Protein AF-A0A9E5XZE8-F1 (afdb_monomer_lite)

Sequence (193 aa):
MIAVFTPLFSAIGHFLQTIIISPLDALGAPLWLQVALVALMTAGISIFIRKLLRVDEKEAEFQRAFMERKQAQELIKEIDDWKKQSVLYDASDQELDERFNDYLAQRFARYGLTYLMPVFFALFWLDHIPAVMRLKEETGAVFVITFPGQIKGVSGISLPLLFMTVYLLAIFSYFKFRPKREIEAPTSDLEAK

pLDDT: mean 87.95, std 10.68, range [45.56, 98.19]

Structure (mmCIF, N/CA/C/O backbone):
data_AF-A0A9E5XZE8-F1
#
_entry.id   AF-A0A9E5XZE8-F1
#
loop_
_atom_site.group_PDB
_atom_site.id
_atom_site.type_symbol
_atom_site.label_atom_id
_atom_site.label_alt_id
_atom_site.label_comp_id
_atom_site.label_asym_id
_atom_site.label_entity_id
_atom_site.label_seq_id
_atom_site.pdbx_PDB_ins_code
_atom_site.Cartn_x
_atom_site.Cartn_y
_atom_site.Cartn_z
_atom_site.occupancy
_atom_site.B_iso_or_equiv
_atom_site.auth_seq_id
_atom_site.auth_comp_id
_atom_site.auth_asym_id
_atom_site.auth_atom_id
_atom_site.pdbx_PDB_model_num
ATOM 1 N N . MET A 1 1 ? 23.297 3.401 12.523 1.00 53.41 1 MET A N 1
ATOM 2 C CA . MET A 1 1 ? 22.102 2.749 11.934 1.00 53.41 1 MET A CA 1
ATOM 3 C C . MET A 1 1 ? 22.120 2.719 10.406 1.00 53.41 1 MET A C 1
ATOM 5 O O . MET A 1 1 ? 21.897 1.646 9.871 1.00 53.41 1 MET A O 1
ATOM 9 N N . ILE A 1 2 ? 22.451 3.811 9.700 1.00 55.25 2 ILE A N 1
ATOM 10 C CA . ILE A 1 2 ? 22.481 3.857 8.216 1.00 55.25 2 ILE A CA 1
ATOM 11 C C . ILE A 1 2 ? 23.375 2.757 7.597 1.00 55.25 2 ILE A C 1
ATOM 13 O O . ILE A 1 2 ? 22.981 2.126 6.626 1.00 55.25 2 ILE A O 1
ATOM 17 N N . ALA A 1 3 ? 24.515 2.436 8.220 1.00 64.25 3 ALA A N 1
ATOM 18 C CA . ALA A 1 3 ? 25.472 1.451 7.703 1.00 64.25 3 ALA A CA 1
ATOM 19 C C . ALA A 1 3 ? 24.969 -0.009 7.635 1.00 64.25 3 ALA A C 1
ATOM 21 O O . ALA A 1 3 ? 25.533 -0.797 6.886 1.00 64.25 3 ALA A O 1
ATOM 22 N N . VAL A 1 4 ? 23.930 -0.385 8.395 1.00 70.38 4 VAL A N 1
ATOM 23 C CA . VAL A 1 4 ? 23.406 -1.771 8.410 1.00 70.38 4 VAL A CA 1
ATOM 24 C C . VAL A 1 4 ? 22.258 -1.950 7.417 1.00 70.38 4 VAL A C 1
ATOM 26 O O . VAL A 1 4 ? 22.092 -3.024 6.847 1.00 70.38 4 VAL A O 1
ATOM 29 N N . PHE A 1 5 ? 21.489 -0.892 7.160 1.00 70.75 5 PHE A N 1
ATOM 30 C CA . PHE A 1 5 ? 20.365 -0.950 6.228 1.00 70.75 5 PHE A CA 1
ATOM 31 C C . PHE A 1 5 ? 20.830 -1.017 4.772 1.00 70.75 5 PHE A C 1
ATOM 33 O O . PHE A 1 5 ? 20.303 -1.817 4.002 1.00 70.75 5 PHE A O 1
ATOM 40 N N . THR A 1 6 ? 21.854 -0.244 4.406 1.00 76.44 6 THR A N 1
ATOM 41 C CA . THR A 1 6 ? 22.391 -0.210 3.039 1.00 76.44 6 THR A CA 1
ATOM 42 C C . THR A 1 6 ? 22.759 -1.591 2.475 1.00 76.44 6 THR A C 1
ATOM 44 O O . THR A 1 6 ? 22.259 -1.914 1.401 1.00 76.44 6 THR A O 1
ATOM 47 N N . PRO A 1 7 ? 23.554 -2.452 3.149 1.00 81.00 7 PRO A N 1
ATOM 48 C CA . PRO A 1 7 ? 23.938 -3.746 2.581 1.00 81.00 7 PRO A CA 1
ATOM 49 C C . PRO A 1 7 ? 22.752 -4.697 2.401 1.00 81.00 7 PRO A C 1
ATOM 51 O O . PRO A 1 7 ? 22.709 -5.420 1.409 1.00 81.00 7 PRO A O 1
ATOM 54 N N . LEU A 1 8 ? 21.770 -4.677 3.310 1.00 78.75 8 LEU A N 1
ATOM 55 C CA . LEU A 1 8 ? 20.571 -5.503 3.172 1.00 78.75 8 LEU A CA 1
ATOM 56 C C . LEU A 1 8 ? 19.733 -5.057 1.964 1.00 78.75 8 LEU A C 1
ATOM 58 O O . LEU A 1 8 ? 19.307 -5.896 1.171 1.00 78.75 8 LEU A O 1
ATOM 62 N N . PHE A 1 9 ? 19.538 -3.746 1.789 1.00 77.25 9 PHE A N 1
ATOM 63 C CA . PHE A 1 9 ? 18.811 -3.206 0.638 1.00 77.25 9 PHE A CA 1
ATOM 64 C C . PHE A 1 9 ? 19.528 -3.470 -0.679 1.00 77.25 9 PHE A C 1
ATOM 66 O O . PHE A 1 9 ? 18.885 -3.897 -1.638 1.00 77.25 9 PHE A O 1
ATOM 73 N N . SER A 1 10 ? 20.848 -3.306 -0.715 1.00 78.81 10 SER A N 1
ATOM 74 C CA . SER A 1 10 ? 21.646 -3.651 -1.889 1.00 78.81 10 S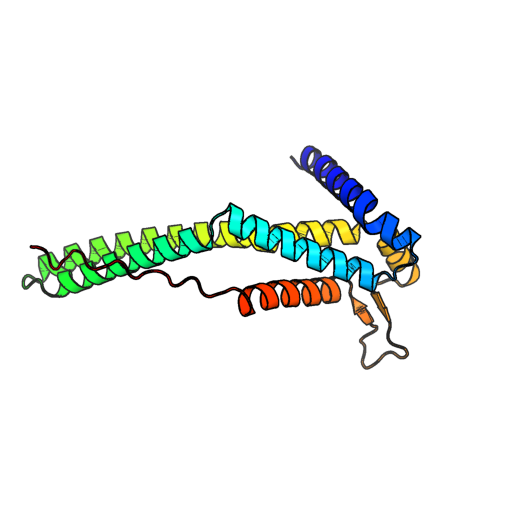ER A CA 1
ATOM 75 C C . SER A 1 10 ? 21.572 -5.145 -2.204 1.00 78.81 10 SER A C 1
ATOM 77 O O . SER A 1 10 ? 21.418 -5.505 -3.365 1.00 78.81 10 SER A O 1
ATOM 79 N N . ALA A 1 11 ? 21.609 -6.026 -1.198 1.00 84.56 11 ALA A N 1
ATOM 80 C CA . ALA A 1 11 ? 21.492 -7.470 -1.405 1.00 84.56 11 ALA A CA 1
ATOM 81 C C . ALA A 1 11 ? 20.122 -7.868 -1.980 1.00 84.56 11 ALA A C 1
ATOM 83 O O . ALA A 1 11 ? 20.061 -8.619 -2.954 1.00 84.56 11 ALA A O 1
ATOM 84 N N . ILE A 1 12 ? 19.028 -7.326 -1.430 1.00 81.19 12 ILE A N 1
ATOM 85 C CA . ILE A 1 12 ? 17.672 -7.548 -1.959 1.00 81.19 12 ILE A CA 1
ATOM 86 C C . ILE A 1 12 ? 17.565 -6.995 -3.385 1.00 81.19 12 ILE A C 1
ATOM 88 O O . ILE A 1 12 ? 17.044 -7.671 -4.272 1.00 81.19 12 ILE A O 1
ATOM 92 N N . GLY A 1 13 ? 18.101 -5.798 -3.627 1.00 81.12 13 GLY A N 1
ATOM 93 C CA . GLY A 1 13 ? 18.132 -5.185 -4.951 1.00 81.12 13 GLY A CA 1
ATOM 94 C C . GLY A 1 13 ? 18.896 -6.028 -5.971 1.00 81.12 13 GLY A C 1
ATOM 95 O O . GLY A 1 13 ? 18.397 -6.264 -7.068 1.00 81.12 13 GLY A O 1
ATOM 96 N N . HIS A 1 14 ? 20.067 -6.552 -5.609 1.00 83.56 14 HIS A N 1
ATOM 97 C CA . HIS A 1 14 ? 20.843 -7.443 -6.473 1.00 83.56 14 HIS A CA 1
ATOM 98 C C . HIS A 1 14 ? 20.127 -8.765 -6.742 1.00 83.56 14 HIS A C 1
ATOM 100 O O . HIS A 1 14 ? 20.164 -9.259 -7.870 1.00 83.56 14 HIS A O 1
ATOM 106 N N . PHE A 1 15 ? 19.446 -9.323 -5.742 1.00 85.25 15 PHE A N 1
ATOM 107 C CA . PHE A 1 15 ? 18.647 -10.534 -5.907 1.00 85.25 15 PHE A CA 1
ATOM 108 C C . PHE A 1 1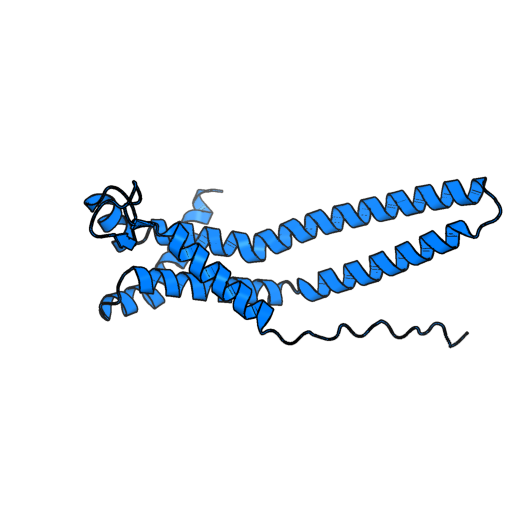5 ? 17.503 -10.312 -6.905 1.00 85.25 15 PHE A C 1
ATOM 110 O O . PHE A 1 15 ? 17.366 -11.070 -7.866 1.00 85.25 15 PHE A O 1
ATOM 117 N N . LEU A 1 16 ? 16.736 -9.229 -6.740 1.00 82.31 16 LEU A N 1
ATOM 118 C CA . LEU A 1 16 ? 15.662 -8.854 -7.665 1.00 82.31 16 LEU A CA 1
ATOM 119 C C . LEU A 1 16 ? 16.203 -8.551 -9.067 1.00 82.31 16 LEU A C 1
ATOM 121 O O . LEU A 1 16 ? 15.629 -8.999 -10.057 1.00 82.31 16 LEU A O 1
ATOM 125 N N . GLN A 1 17 ? 17.335 -7.854 -9.164 1.00 85.19 17 GLN A N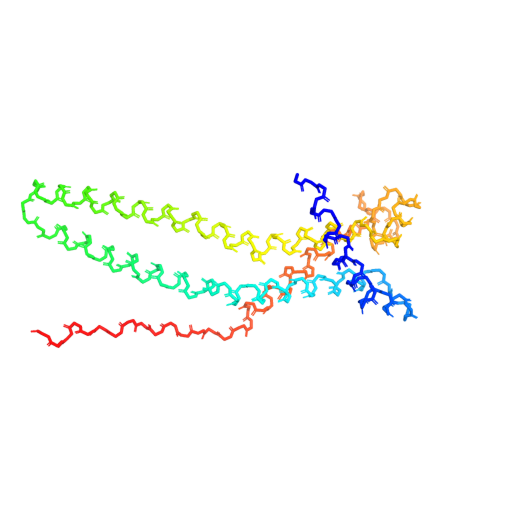 1
ATOM 126 C CA . GLN A 1 17 ? 17.986 -7.567 -10.441 1.00 85.19 17 GLN A CA 1
ATOM 127 C C . GLN A 1 17 ? 18.382 -8.855 -11.159 1.00 85.19 17 GLN A C 1
ATOM 129 O O . GLN A 1 17 ? 18.048 -9.025 -12.326 1.00 85.19 17 GLN A O 1
ATOM 134 N N . THR A 1 18 ? 19.027 -9.780 -10.455 1.00 88.25 18 THR A N 1
ATOM 135 C CA . THR A 1 18 ? 19.526 -11.031 -11.039 1.00 88.25 18 THR A CA 1
ATOM 136 C C . THR A 1 18 ? 18.392 -11.948 -11.483 1.00 88.25 18 THR A C 1
ATOM 138 O O . THR A 1 18 ? 18.508 -12.603 -12.514 1.00 88.25 18 THR A O 1
ATOM 141 N N . ILE A 1 19 ? 17.292 -11.995 -10.729 1.00 89.25 19 ILE A N 1
ATOM 142 C CA . ILE A 1 19 ? 16.194 -12.934 -10.994 1.00 89.25 19 ILE A CA 1
ATOM 143 C C . ILE A 1 19 ? 15.165 -12.372 -11.973 1.00 89.25 19 ILE A C 1
ATOM 145 O O . ILE A 1 19 ? 14.569 -13.137 -12.724 1.00 89.25 19 ILE A O 1
ATOM 149 N N . ILE A 1 20 ? 14.932 -11.059 -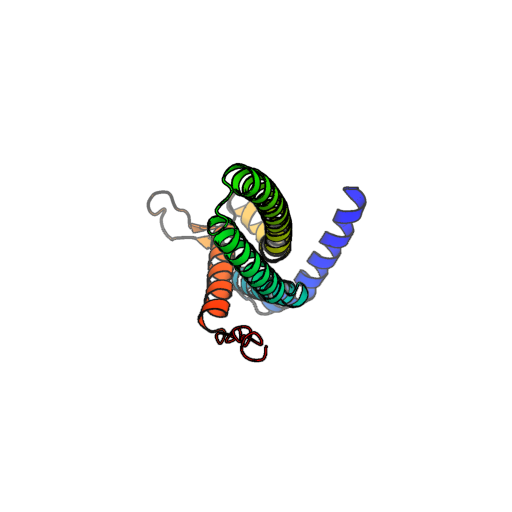11.965 1.00 86.25 20 ILE A N 1
ATOM 150 C CA . ILE A 1 20 ? 13.838 -10.444 -12.728 1.00 86.25 20 ILE A CA 1
ATOM 151 C C . ILE A 1 20 ? 14.388 -9.638 -13.899 1.00 86.25 20 ILE A C 1
ATOM 153 O O . ILE A 1 20 ? 13.995 -9.863 -15.040 1.00 86.25 20 ILE A O 1
ATOM 157 N N . ILE A 1 21 ? 15.304 -8.704 -13.631 1.00 87.38 21 ILE A N 1
ATOM 158 C CA . ILE A 1 21 ? 15.756 -7.731 -14.634 1.00 87.38 21 ILE A CA 1
ATOM 159 C C . ILE A 1 21 ? 16.728 -8.366 -15.620 1.00 87.38 21 ILE A C 1
ATOM 161 O O . ILE A 1 21 ? 16.516 -8.239 -16.818 1.00 87.38 21 ILE A O 1
ATOM 165 N N . SER A 1 22 ? 17.751 -9.084 -15.152 1.00 89.00 22 SER A N 1
ATOM 166 C CA . SER A 1 22 ? 18.762 -9.678 -16.036 1.00 89.00 22 SER A CA 1
ATOM 167 C C . SER A 1 22 ? 18.165 -10.649 -17.064 1.00 89.00 22 SER A C 1
ATOM 169 O O . SER A 1 22 ? 18.557 -10.569 -18.226 1.00 89.00 22 SER A O 1
ATOM 171 N N . PRO A 1 23 ? 17.197 -11.526 -16.721 1.00 92.31 23 PRO A N 1
ATOM 172 C CA . PRO A 1 23 ? 16.543 -12.366 -17.722 1.00 92.31 23 PRO A CA 1
ATOM 173 C C . PRO A 1 23 ? 15.702 -11.565 -18.717 1.00 92.31 23 PRO A C 1
ATOM 175 O O . PRO A 1 23 ? 15.712 -11.874 -19.903 1.00 92.31 23 PRO A O 1
ATOM 178 N N . LEU A 1 24 ? 14.995 -10.525 -18.264 1.00 91.44 24 LEU A N 1
ATOM 179 C CA . LEU A 1 24 ? 14.230 -9.649 -19.156 1.00 91.44 24 LEU A CA 1
ATOM 180 C C . LEU A 1 24 ? 15.140 -8.876 -20.114 1.00 91.44 24 LEU A C 1
ATOM 182 O O . LEU A 1 24 ? 14.834 -8.776 -21.299 1.00 91.44 24 LEU A O 1
ATOM 186 N N . ASP A 1 25 ? 16.261 -8.368 -19.614 1.00 89.19 25 ASP A N 1
ATOM 187 C CA . ASP A 1 25 ? 17.265 -7.664 -20.408 1.00 89.19 25 ASP A CA 1
ATOM 188 C C . ASP A 1 25 ? 17.918 -8.605 -21.431 1.00 89.19 25 ASP A C 1
ATOM 190 O O . ASP A 1 25 ? 18.023 -8.270 -22.608 1.00 89.19 25 ASP A O 1
ATOM 194 N N . ALA A 1 26 ? 18.233 -9.843 -21.028 1.00 92.62 26 ALA A N 1
ATOM 195 C CA . ALA A 1 26 ? 18.731 -10.882 -21.931 1.00 92.62 26 ALA A CA 1
ATOM 196 C C . ALA A 1 26 ? 17.725 -11.255 -23.038 1.00 92.62 26 ALA A C 1
ATOM 198 O O . ALA A 1 26 ? 18.129 -11.656 -24.128 1.00 92.62 26 ALA A O 1
ATOM 199 N N . LEU A 1 27 ? 16.422 -11.100 -22.781 1.00 94.88 27 LEU A N 1
ATOM 200 C CA . LEU A 1 27 ? 15.354 -11.265 -23.772 1.00 94.88 27 LEU A CA 1
ATOM 201 C C . LEU A 1 27 ? 15.107 -10.001 -24.619 1.00 94.88 27 LEU A C 1
ATOM 203 O O . LEU A 1 27 ? 14.210 -10.002 -25.461 1.00 94.88 27 LEU A O 1
ATOM 207 N N . GLY A 1 28 ? 15.866 -8.922 -24.404 1.00 92.56 28 GLY A N 1
ATOM 208 C CA . GLY A 1 28 ? 15.689 -7.647 -25.101 1.00 92.56 28 GLY A CA 1
ATOM 209 C C . GLY A 1 28 ? 14.400 -6.916 -24.716 1.00 92.56 28 GLY A C 1
ATOM 210 O O . GLY A 1 28 ? 13.870 -6.135 -25.509 1.00 92.56 28 GLY A O 1
ATOM 211 N N . ALA A 1 29 ? 13.853 -7.182 -23.526 1.00 92.94 29 ALA A N 1
ATOM 212 C CA . ALA A 1 29 ? 12.629 -6.539 -23.069 1.00 92.94 29 ALA A CA 1
ATOM 213 C C . ALA A 1 29 ? 12.855 -5.030 -22.865 1.00 92.94 29 ALA A C 1
ATOM 215 O O . ALA A 1 29 ? 13.795 -4.636 -22.167 1.00 92.94 29 ALA A O 1
ATOM 216 N N . PRO A 1 30 ? 11.974 -4.165 -23.394 1.00 91.38 30 PRO A N 1
ATOM 217 C CA . PRO A 1 30 ? 12.135 -2.724 -23.261 1.00 91.38 30 PRO A CA 1
ATOM 218 C C . PRO A 1 30 ? 11.953 -2.266 -21.806 1.00 91.38 30 PRO A C 1
ATOM 220 O O . PRO A 1 30 ? 11.172 -2.848 -21.050 1.00 91.38 30 PRO A O 1
ATOM 223 N N . LEU A 1 31 ? 12.617 -1.169 -21.421 1.00 89.00 31 LEU A N 1
ATOM 224 C CA . LEU A 1 31 ? 12.639 -0.673 -20.036 1.00 89.00 31 LEU A CA 1
ATOM 225 C C . LEU A 1 31 ? 11.235 -0.432 -19.450 1.00 89.00 31 LEU A C 1
ATOM 227 O O . LEU A 1 31 ? 11.002 -0.730 -18.281 1.00 89.00 31 LEU A O 1
ATOM 231 N N . TRP A 1 32 ? 10.273 0.048 -20.248 1.00 92.25 32 TRP A N 1
ATOM 232 C CA . TRP A 1 32 ? 8.891 0.254 -19.782 1.00 92.25 32 TRP A CA 1
ATOM 233 C C . TRP A 1 32 ? 8.226 -1.047 -19.335 1.00 92.25 32 TRP A C 1
ATOM 235 O O . TRP A 1 32 ? 7.469 -1.037 -18.366 1.00 92.25 32 TRP A O 1
ATOM 245 N N . LEU A 1 33 ? 8.536 -2.165 -19.995 1.00 93.56 33 LEU A N 1
ATOM 246 C CA . LEU A 1 33 ? 7.999 -3.474 -19.642 1.00 93.56 33 LEU A CA 1
ATOM 247 C C . LEU A 1 33 ? 8.639 -3.982 -18.350 1.00 93.56 33 LEU A C 1
ATOM 249 O O . LEU A 1 33 ? 7.940 -4.515 -17.491 1.00 93.56 33 LEU A O 1
ATOM 253 N N . GLN A 1 34 ? 9.944 -3.754 -18.182 1.00 92.00 34 GLN A N 1
ATOM 254 C CA . GLN A 1 34 ? 10.657 -4.083 -16.948 1.00 92.00 34 GLN A CA 1
ATOM 255 C C . GLN A 1 34 ? 10.066 -3.309 -15.757 1.00 92.00 34 GLN A C 1
ATOM 257 O O . GLN A 1 34 ? 9.688 -3.912 -14.755 1.00 92.00 34 GLN A O 1
ATOM 262 N N . VAL A 1 35 ? 9.887 -1.988 -15.888 1.00 92.56 35 VAL A N 1
ATOM 263 C CA . VAL A 1 35 ? 9.277 -1.132 -14.851 1.00 92.56 35 VAL A CA 1
ATOM 264 C C . VAL A 1 35 ? 7.840 -1.563 -14.542 1.00 92.56 35 VAL A C 1
ATOM 266 O O . VAL A 1 35 ? 7.461 -1.640 -13.371 1.00 92.56 35 VAL A O 1
ATOM 269 N N . ALA A 1 36 ? 7.045 -1.882 -15.567 1.00 95.50 36 ALA A N 1
ATOM 270 C CA . ALA A 1 36 ? 5.682 -2.373 -15.387 1.00 95.50 36 ALA A CA 1
ATOM 271 C C . ALA A 1 36 ? 5.651 -3.705 -14.621 1.00 95.50 36 ALA A C 1
ATOM 273 O O . ALA A 1 36 ? 4.849 -3.859 -13.700 1.00 95.50 36 ALA A O 1
ATOM 274 N N . LEU A 1 37 ? 6.544 -4.646 -14.942 1.00 94.25 37 LEU A N 1
ATOM 275 C CA . LEU A 1 37 ? 6.627 -5.920 -14.229 1.00 94.25 37 LEU A CA 1
ATOM 276 C C . LEU A 1 37 ? 7.002 -5.716 -12.758 1.00 94.25 37 LEU A C 1
ATOM 278 O O . LEU A 1 37 ? 6.369 -6.303 -11.881 1.00 94.25 37 LEU A O 1
ATOM 282 N N . VAL A 1 38 ? 7.977 -4.848 -12.478 1.00 93.50 38 VAL A N 1
ATOM 283 C CA . VAL A 1 38 ? 8.355 -4.505 -11.101 1.00 93.50 38 VAL A CA 1
ATOM 284 C C . VAL A 1 38 ? 7.156 -3.928 -10.348 1.00 93.50 38 VAL A C 1
ATOM 286 O O . VAL A 1 38 ? 6.869 -4.384 -9.246 1.00 93.50 38 VAL A O 1
ATOM 289 N N . ALA A 1 39 ? 6.394 -3.015 -10.955 1.00 96.38 39 ALA A N 1
ATOM 290 C CA . ALA A 1 39 ? 5.181 -2.459 -10.353 1.00 96.38 39 ALA A CA 1
ATOM 291 C C . ALA A 1 39 ? 4.120 -3.530 -10.031 1.00 96.38 39 ALA A C 1
ATOM 293 O O . ALA A 1 39 ? 3.529 -3.504 -8.947 1.00 96.38 39 ALA A O 1
ATOM 294 N N . LEU A 1 40 ? 3.906 -4.501 -10.928 1.00 97.06 40 LEU A N 1
ATOM 295 C CA . LEU A 1 40 ? 3.004 -5.635 -10.689 1.00 97.06 40 LEU A CA 1
ATOM 296 C C . LEU A 1 40 ? 3.482 -6.511 -9.526 1.00 97.06 40 LEU A C 1
ATOM 298 O O . LEU A 1 40 ? 2.685 -6.898 -8.670 1.00 97.06 40 LEU A O 1
ATOM 302 N N . MET A 1 41 ? 4.782 -6.799 -9.463 1.00 95.00 41 MET A N 1
ATOM 303 C CA . MET A 1 41 ? 5.366 -7.571 -8.367 1.00 95.00 41 MET A CA 1
ATOM 304 C C . MET A 1 41 ? 5.262 -6.827 -7.037 1.00 95.00 41 MET A C 1
ATOM 306 O O . MET A 1 41 ? 4.870 -7.427 -6.038 1.00 95.00 41 MET A O 1
ATOM 310 N N . THR A 1 42 ? 5.528 -5.519 -7.018 1.00 96.00 42 THR A N 1
ATOM 311 C CA . THR A 1 42 ? 5.339 -4.680 -5.829 1.00 96.00 42 THR A CA 1
ATOM 312 C C . THR A 1 42 ? 3.885 -4.694 -5.372 1.00 96.00 42 THR A C 1
ATOM 314 O O . THR A 1 42 ? 3.634 -4.860 -4.181 1.00 96.00 42 THR A O 1
ATOM 317 N N . ALA A 1 43 ? 2.920 -4.607 -6.292 1.00 97.94 43 ALA A N 1
ATOM 318 C CA . ALA A 1 43 ? 1.503 -4.738 -5.955 1.00 97.94 43 ALA A CA 1
ATOM 319 C C . ALA A 1 43 ? 1.188 -6.113 -5.342 1.00 97.94 43 ALA A C 1
ATOM 321 O O . ALA A 1 43 ? 0.499 -6.192 -4.323 1.00 97.94 43 ALA A O 1
ATOM 322 N N . GLY A 1 44 ? 1.744 -7.189 -5.906 1.00 97.31 44 GLY A N 1
ATOM 323 C CA . GLY A 1 44 ? 1.646 -8.540 -5.349 1.00 97.31 44 GLY A CA 1
ATOM 324 C C . GLY A 1 44 ? 2.208 -8.641 -3.927 1.00 97.31 44 GLY A C 1
ATOM 325 O O . GLY A 1 44 ? 1.546 -9.189 -3.044 1.00 97.31 44 GLY A O 1
ATOM 326 N N . ILE A 1 45 ? 3.381 -8.051 -3.679 1.00 95.88 45 ILE A N 1
ATOM 327 C CA . ILE A 1 45 ? 4.008 -7.978 -2.351 1.00 95.88 45 ILE A CA 1
ATOM 328 C C . ILE A 1 45 ? 3.129 -7.182 -1.382 1.00 95.88 45 ILE A C 1
ATOM 330 O O . ILE A 1 45 ? 2.873 -7.651 -0.276 1.00 95.88 45 ILE A O 1
ATOM 334 N N . SER A 1 46 ? 2.602 -6.026 -1.788 1.00 97.75 46 SER A N 1
ATOM 335 C CA . SER A 1 46 ? 1.684 -5.232 -0.963 1.00 97.75 46 SER A CA 1
ATOM 336 C C . SER A 1 46 ? 0.423 -6.010 -0.594 1.00 97.75 46 SER A C 1
ATOM 338 O O . SER A 1 46 ? 0.004 -6.003 0.562 1.00 97.75 46 SER A O 1
ATOM 340 N N . ILE A 1 47 ? -0.166 -6.748 -1.537 1.00 97.38 47 ILE A N 1
ATOM 341 C CA . ILE A 1 47 ? -1.321 -7.616 -1.268 1.00 97.38 47 ILE A CA 1
ATOM 342 C C . ILE A 1 47 ? -0.943 -8.741 -0.298 1.00 97.38 47 ILE A C 1
ATOM 344 O O . ILE A 1 47 ? -1.713 -9.052 0.615 1.00 97.38 47 ILE A O 1
ATOM 348 N N . PHE A 1 48 ? 0.230 -9.350 -0.474 1.00 96.81 48 PHE A N 1
ATOM 349 C CA . PHE A 1 48 ? 0.733 -10.391 0.416 1.00 96.81 48 PHE A CA 1
ATOM 350 C C . PHE A 1 48 ? 0.940 -9.864 1.843 1.00 96.81 48 PHE A C 1
ATOM 352 O O . PHE A 1 48 ? 0.427 -10.465 2.787 1.00 96.81 48 PHE A O 1
ATOM 359 N N . ILE A 1 49 ? 1.584 -8.705 2.004 1.00 96.44 49 ILE A N 1
ATOM 360 C CA . ILE A 1 49 ? 1.764 -8.041 3.302 1.00 96.44 49 ILE A CA 1
ATOM 361 C C . ILE A 1 49 ? 0.404 -7.695 3.922 1.00 96.44 49 ILE A C 1
ATOM 363 O O . ILE A 1 49 ? 0.199 -7.973 5.102 1.00 96.44 49 ILE A O 1
ATOM 367 N N . ARG A 1 50 ? -0.563 -7.181 3.142 1.00 96.44 50 ARG A N 1
ATOM 368 C CA . ARG A 1 50 ? -1.927 -6.887 3.633 1.00 96.44 50 ARG A CA 1
ATOM 369 C C . ARG A 1 50 ? -2.568 -8.126 4.259 1.00 96.44 50 ARG A C 1
ATOM 371 O O . ARG A 1 50 ? -3.174 -8.034 5.327 1.00 96.44 50 ARG A O 1
ATOM 378 N N . LYS A 1 51 ? -2.450 -9.273 3.580 1.00 95.31 51 LYS A N 1
ATOM 379 C CA . LYS A 1 51 ? -2.974 -10.563 4.052 1.00 95.31 51 LYS A CA 1
ATOM 380 C C . LYS A 1 51 ? -2.228 -11.045 5.293 1.00 95.31 51 LYS A C 1
ATOM 382 O O . LYS A 1 51 ? -2.873 -11.453 6.252 1.00 95.31 51 LYS A O 1
ATOM 387 N N . LEU A 1 52 ? -0.898 -10.957 5.294 1.00 96.56 52 LEU A N 1
ATOM 388 C CA . LEU A 1 52 ? -0.054 -11.374 6.415 1.00 96.56 52 LEU A CA 1
ATOM 389 C C . LEU A 1 52 ? -0.366 -10.580 7.690 1.00 96.56 52 LEU A C 1
ATOM 391 O O . LEU A 1 52 ? -0.514 -11.160 8.761 1.00 96.56 52 LEU A O 1
ATOM 395 N N . LEU A 1 53 ? -0.528 -9.262 7.561 1.00 95.50 53 LEU A N 1
ATOM 396 C CA . LEU A 1 53 ? -0.883 -8.360 8.659 1.00 95.50 53 LEU A CA 1
ATOM 397 C C . LEU A 1 53 ? -2.373 -8.395 9.020 1.00 95.50 53 LEU A C 1
ATOM 399 O O . LEU A 1 53 ? -2.787 -7.666 9.921 1.00 95.50 53 LEU A O 1
ATOM 403 N N . ARG A 1 54 ? -3.178 -9.207 8.316 1.00 95.69 54 ARG A N 1
ATOM 404 C CA . ARG A 1 54 ? -4.620 -9.377 8.553 1.00 95.69 54 ARG A CA 1
ATOM 405 C C . ARG A 1 54 ? -5.355 -8.039 8.662 1.00 95.69 54 ARG A C 1
ATOM 407 O O . ARG A 1 54 ? -6.215 -7.853 9.519 1.00 95.69 54 ARG A O 1
ATOM 414 N N . VAL A 1 55 ? -4.999 -7.089 7.792 1.00 94.94 55 VAL A N 1
ATOM 415 C CA . VAL A 1 55 ? -5.500 -5.704 7.868 1.00 94.94 55 VAL A CA 1
ATOM 416 C C . VAL A 1 55 ? -7.029 -5.669 7.846 1.00 94.94 55 VAL A C 1
ATOM 418 O O . VAL A 1 55 ? -7.626 -4.953 8.640 1.00 94.94 55 VAL A O 1
ATOM 421 N N . ASP A 1 56 ? -7.653 -6.491 6.998 1.00 92.69 56 ASP A N 1
ATOM 422 C CA . ASP A 1 56 ? -9.114 -6.544 6.870 1.00 92.69 56 ASP A CA 1
ATOM 423 C C . ASP A 1 56 ? -9.794 -7.072 8.140 1.00 92.69 56 ASP A C 1
ATOM 425 O O . ASP A 1 56 ? -10.814 -6.536 8.559 1.00 92.69 56 ASP A O 1
ATOM 429 N N . GLU A 1 57 ? -9.223 -8.109 8.763 1.00 92.81 57 GLU A N 1
ATOM 430 C CA . GLU A 1 57 ? -9.757 -8.700 9.998 1.00 92.81 57 GLU A CA 1
ATOM 431 C C . GLU A 1 57 ? -9.677 -7.683 11.135 1.00 92.81 57 GLU A C 1
ATOM 433 O O . GLU A 1 57 ? -10.655 -7.462 11.838 1.00 92.81 57 GLU A O 1
ATOM 438 N N . LYS A 1 58 ? -8.547 -6.980 11.255 1.00 93.00 58 LYS A N 1
ATOM 439 C CA . LYS A 1 58 ? -8.355 -5.959 12.289 1.00 93.00 58 LYS A CA 1
ATOM 440 C C . LYS A 1 58 ? -9.244 -4.732 12.098 1.00 93.00 58 LYS A C 1
ATOM 442 O O . LYS A 1 58 ? -9.670 -4.138 13.084 1.00 93.00 58 LYS A O 1
ATOM 447 N N . GLU A 1 59 ? -9.518 -4.334 10.857 1.00 93.75 59 GLU A N 1
ATOM 448 C CA . GLU A 1 59 ? -10.486 -3.268 10.579 1.00 93.75 59 GLU A CA 1
ATOM 449 C C . GLU A 1 59 ? -11.916 -3.702 10.914 1.00 93.75 59 GLU A C 1
ATOM 451 O O . GLU A 1 59 ? -12.641 -2.928 11.538 1.00 93.75 59 GLU A O 1
ATOM 456 N N . ALA A 1 60 ? -12.304 -4.931 10.566 1.00 91.88 60 ALA A N 1
ATOM 457 C CA . ALA A 1 60 ? -13.621 -5.472 10.894 1.00 91.88 60 ALA A CA 1
ATOM 458 C C . ALA A 1 60 ? -13.821 -5.646 12.412 1.00 91.88 60 ALA A C 1
ATOM 460 O O . ALA A 1 60 ? -14.859 -5.250 12.938 1.00 91.88 60 ALA A O 1
ATOM 461 N N . GLU A 1 61 ? -12.819 -6.174 13.124 1.00 92.56 61 GLU A N 1
ATOM 462 C CA . GLU A 1 61 ? -12.811 -6.287 14.592 1.00 92.56 61 GLU A CA 1
ATOM 463 C C . GLU A 1 61 ? -13.010 -4.917 15.250 1.00 92.56 61 GLU A C 1
ATOM 465 O O . GLU A 1 61 ? -13.860 -4.769 16.128 1.00 92.56 61 GLU A O 1
ATOM 470 N N . PHE A 1 62 ? -12.267 -3.901 14.795 1.00 94.25 62 PHE A N 1
ATOM 471 C CA . PHE A 1 62 ? -12.409 -2.541 15.309 1.00 94.25 62 PHE A CA 1
ATOM 472 C C . PHE A 1 62 ? -13.804 -1.975 15.040 1.00 94.25 62 PHE A C 1
ATOM 474 O O . PHE A 1 62 ? -14.430 -1.456 15.957 1.00 94.25 62 PHE A O 1
ATOM 481 N N . GLN A 1 63 ? -14.312 -2.091 13.810 1.00 93.31 63 GLN A N 1
ATOM 482 C CA . GLN A 1 63 ? -15.642 -1.588 13.459 1.00 93.31 63 GLN A CA 1
ATOM 483 C C . GLN A 1 63 ? -16.740 -2.242 14.299 1.00 93.31 63 GLN A C 1
ATOM 485 O O . GLN A 1 63 ? -17.631 -1.537 14.767 1.00 93.31 63 GLN A O 1
ATOM 490 N N . ARG A 1 64 ? -16.663 -3.558 14.533 1.00 92.50 64 ARG A N 1
ATOM 491 C CA . ARG A 1 64 ? -17.618 -4.271 15.389 1.00 92.50 64 ARG A CA 1
ATOM 492 C C . ARG A 1 64 ? -17.561 -3.748 16.827 1.00 92.50 64 ARG A C 1
ATOM 494 O O . ARG A 1 64 ? -18.577 -3.281 17.332 1.00 92.50 64 ARG A O 1
ATOM 501 N N . ALA A 1 65 ? -16.375 -3.734 17.437 1.00 91.94 65 ALA A N 1
ATOM 502 C CA . ALA A 1 65 ? -16.198 -3.265 18.813 1.00 91.94 65 ALA A CA 1
ATOM 503 C C . ALA A 1 65 ? -16.602 -1.790 18.991 1.00 91.94 65 ALA A C 1
ATOM 505 O O . ALA A 1 65 ? -17.198 -1.414 19.999 1.00 91.94 65 ALA A O 1
ATOM 506 N N . PHE A 1 66 ? -16.302 -0.949 18.000 1.00 93.56 66 PHE A N 1
ATOM 507 C CA . PHE A 1 66 ? -16.671 0.462 18.002 1.00 93.56 66 PHE A CA 1
ATOM 508 C C . PHE A 1 66 ? -18.192 0.651 17.915 1.00 93.56 66 PHE A C 1
ATOM 510 O O . PHE A 1 66 ? -18.753 1.461 18.649 1.00 93.56 66 PHE A O 1
ATOM 517 N N . MET A 1 67 ? -18.878 -0.119 17.064 1.00 92.19 67 MET A N 1
ATOM 518 C CA . MET A 1 67 ? -20.338 -0.058 16.936 1.00 92.19 67 MET A CA 1
ATOM 519 C C . MET A 1 67 ? -21.062 -0.561 18.187 1.00 92.19 67 MET A C 1
ATOM 521 O O . MET A 1 67 ? -22.013 0.086 18.616 1.00 92.19 67 MET A O 1
ATOM 525 N N . GLU A 1 68 ? -20.600 -1.651 18.803 1.00 92.69 68 GLU A N 1
ATOM 526 C CA . GLU A 1 68 ? -21.149 -2.159 20.072 1.00 92.69 68 GLU A CA 1
ATOM 527 C C . GLU A 1 68 ? -21.039 -1.109 21.187 1.00 92.69 68 GLU A C 1
ATOM 529 O O . GLU A 1 68 ? -21.995 -0.851 21.918 1.00 92.69 68 GLU A O 1
ATOM 534 N N . ARG A 1 69 ? -19.887 -0.436 21.287 1.00 92.19 69 ARG A N 1
ATOM 535 C CA . ARG A 1 69 ? -19.671 0.631 22.274 1.00 92.19 69 ARG A CA 1
ATOM 536 C C . ARG A 1 69 ? -20.522 1.862 21.997 1.00 92.19 69 ARG A C 1
ATOM 538 O O . ARG A 1 69 ? -21.089 2.427 22.925 1.00 92.19 69 ARG A O 1
ATOM 545 N N . LYS A 1 70 ? -20.667 2.241 20.729 1.00 91.69 70 LYS A N 1
ATOM 546 C CA . LYS A 1 70 ? -21.556 3.333 20.330 1.00 91.69 70 LYS A CA 1
ATOM 547 C C . LYS A 1 70 ? -23.019 3.022 20.663 1.00 91.69 70 LYS A C 1
ATOM 549 O O . LYS A 1 70 ? -23.724 3.895 21.149 1.00 91.69 70 LYS A O 1
ATOM 554 N N . GLN A 1 71 ? -23.468 1.783 20.458 1.00 92.69 71 GLN A N 1
ATOM 555 C CA . GLN A 1 71 ? -24.807 1.344 20.869 1.00 92.69 71 GLN A CA 1
ATOM 556 C C . GLN A 1 71 ? -24.979 1.393 22.392 1.00 92.69 71 GLN A C 1
ATOM 558 O O . GLN A 1 71 ? -25.996 1.884 22.870 1.00 92.69 71 GLN A O 1
ATOM 563 N N . ALA A 1 72 ? -23.974 0.965 23.161 1.00 90.94 72 ALA A N 1
ATOM 564 C CA . ALA A 1 72 ? -23.999 1.097 24.618 1.00 90.94 72 ALA A CA 1
ATOM 565 C C . ALA A 1 72 ? -24.070 2.569 25.071 1.00 90.94 72 ALA A C 1
ATOM 567 O O . ALA A 1 72 ? -24.772 2.878 26.031 1.00 90.94 72 ALA A O 1
ATOM 568 N N . GLN A 1 73 ? -23.403 3.484 24.360 1.00 91.88 73 GLN A N 1
ATOM 569 C CA . GLN A 1 73 ? -23.482 4.924 24.620 1.00 91.88 73 GLN A CA 1
ATOM 570 C C . GLN A 1 73 ? -24.887 5.490 24.347 1.00 91.88 73 GLN A C 1
ATOM 572 O O . GLN A 1 73 ? -25.333 6.380 25.068 1.00 91.88 73 GLN A O 1
ATOM 577 N N . GLU A 1 74 ? -25.616 4.967 23.355 1.00 92.56 74 GLU A N 1
ATOM 578 C CA . GLU A 1 74 ? -27.022 5.339 23.134 1.00 92.56 74 GLU A CA 1
ATOM 579 C C . GLU A 1 74 ? -27.912 4.916 24.315 1.00 92.56 74 GLU A C 1
ATOM 581 O O . GLU A 1 74 ? -28.750 5.705 24.738 1.00 92.56 74 GLU A O 1
ATOM 586 N N . LEU A 1 75 ? -27.671 3.752 24.933 1.00 92.62 75 LEU A N 1
ATOM 587 C CA . LEU A 1 75 ? -28.413 3.314 26.129 1.00 92.62 75 LEU A CA 1
ATOM 588 C C . LEU A 1 75 ? -28.174 4.223 27.348 1.00 92.62 75 LEU A C 1
ATOM 590 O O . LEU A 1 75 ? -29.058 4.386 28.184 1.00 92.62 75 LEU A O 1
ATOM 594 N N . ILE A 1 76 ? -27.006 4.872 27.451 1.00 91.25 76 ILE A N 1
ATOM 595 C CA . ILE A 1 76 ? -26.741 5.869 28.508 1.00 91.25 76 ILE A CA 1
ATOM 596 C C . ILE A 1 76 ? -27.709 7.056 28.381 1.00 91.25 76 ILE A C 1
ATOM 598 O O . ILE A 1 76 ? -28.100 7.648 29.391 1.00 91.25 76 ILE A O 1
ATOM 602 N N . LYS A 1 77 ? -28.150 7.391 27.161 1.00 90.31 77 LYS A N 1
ATOM 603 C CA . LYS A 1 77 ? -29.105 8.485 26.932 1.00 90.31 77 LYS A CA 1
ATOM 604 C C . LYS A 1 77 ? -30.496 8.192 27.500 1.00 90.31 77 LYS A C 1
ATOM 606 O O . LYS A 1 77 ? -31.255 9.128 27.719 1.00 90.31 77 LYS A O 1
ATOM 611 N N . GLU A 1 78 ? -30.806 6.930 27.781 1.00 93.19 78 GLU A N 1
ATOM 612 C CA . GLU A 1 78 ? -32.083 6.504 28.363 1.00 93.19 78 GLU A CA 1
ATOM 613 C C . GLU A 1 78 ? -32.111 6.621 29.901 1.00 93.19 78 GLU A C 1
ATOM 615 O O . GLU A 1 78 ? -33.145 6.387 30.520 1.00 93.19 78 GLU A O 1
ATOM 620 N N . ILE A 1 79 ? -30.997 6.995 30.547 1.00 91.62 79 ILE A N 1
ATOM 621 C CA . ILE A 1 79 ? -30.930 7.187 32.004 1.00 91.62 79 ILE A CA 1
ATOM 622 C C . ILE A 1 79 ? -31.629 8.497 32.407 1.00 91.62 79 ILE A C 1
ATOM 624 O O . ILE A 1 79 ? -31.191 9.577 32.019 1.00 91.62 79 ILE A O 1
ATOM 628 N N . ASP A 1 80 ? -32.644 8.404 33.274 1.00 94.38 80 ASP A N 1
ATOM 629 C CA . ASP A 1 80 ? -33.430 9.556 33.762 1.00 94.38 80 ASP A CA 1
ATOM 630 C C . ASP A 1 80 ? -32.611 10.590 34.565 1.00 94.38 80 ASP A C 1
ATOM 632 O O . ASP A 1 80 ? -32.899 11.789 34.560 1.00 94.38 80 ASP A O 1
ATOM 636 N N . ASP A 1 81 ? -31.595 10.140 35.309 1.00 95.69 81 ASP A N 1
ATOM 637 C CA . ASP A 1 81 ? -30.765 11.009 36.147 1.00 95.69 81 ASP A CA 1
ATOM 638 C C . ASP A 1 81 ? -29.694 11.716 35.308 1.00 95.69 81 ASP A C 1
ATOM 640 O O . ASP A 1 81 ? -28.632 11.153 35.023 1.00 95.69 81 ASP A O 1
ATOM 644 N N . TRP A 1 82 ? -29.955 12.983 34.977 1.00 94.69 82 TRP A N 1
ATOM 645 C CA . TRP A 1 82 ? -29.077 13.815 34.149 1.00 94.69 82 TRP A CA 1
ATOM 646 C C . TRP A 1 82 ? -27.632 13.903 34.665 1.00 94.69 82 TRP A C 1
ATOM 648 O O . TRP A 1 82 ? -26.700 14.009 33.866 1.00 94.69 82 TRP A O 1
ATOM 658 N N . LYS A 1 83 ? -27.405 13.842 35.987 1.00 95.50 83 LYS A N 1
ATOM 659 C CA . LYS A 1 83 ? -26.042 13.912 36.542 1.00 95.50 83 LYS A CA 1
ATOM 660 C C . LYS A 1 83 ? -25.280 12.628 36.261 1.00 95.50 83 LYS A C 1
ATOM 662 O O . LYS A 1 83 ? -24.124 12.679 35.850 1.00 95.50 83 LYS A O 1
ATOM 667 N N . LYS A 1 84 ? -25.924 11.478 36.476 1.00 93.38 84 LYS A N 1
ATOM 668 C CA . LYS A 1 84 ? -25.328 10.168 36.176 1.00 93.38 84 LYS A CA 1
ATOM 669 C C . LYS A 1 84 ? -25.127 9.992 34.680 1.00 93.38 84 LYS A C 1
ATOM 671 O O . LYS A 1 84 ? -24.077 9.508 34.276 1.00 93.38 84 LYS A O 1
ATOM 676 N N . GLN A 1 85 ? -26.099 10.429 33.887 1.00 93.75 85 GLN A N 1
ATOM 677 C CA . GLN A 1 85 ? -26.022 10.426 32.435 1.00 93.75 85 GLN A CA 1
ATOM 678 C C . GLN A 1 85 ? -24.799 11.205 31.943 1.00 93.75 85 GLN A C 1
ATOM 680 O O . GLN A 1 85 ? -23.997 10.630 31.220 1.00 93.75 85 GLN A O 1
ATOM 685 N N . SER A 1 86 ? -24.610 12.459 32.376 1.00 94.12 86 SER A N 1
ATOM 686 C CA . SER A 1 86 ? -23.452 13.274 31.973 1.00 94.12 86 SER A CA 1
ATOM 687 C C . SER A 1 86 ? -22.130 12.607 32.345 1.00 94.12 86 SER A C 1
ATOM 689 O O . SER A 1 86 ? -21.266 12.459 31.493 1.00 94.12 86 SER A O 1
ATOM 691 N N . VAL A 1 87 ? -21.986 12.132 33.590 1.00 94.62 87 VAL A N 1
ATOM 692 C CA . VAL A 1 87 ? -20.736 11.499 34.049 1.00 94.62 87 VAL A CA 1
ATOM 693 C C . VAL A 1 87 ? -20.421 10.221 33.264 1.00 94.62 87 VAL A C 1
ATOM 695 O O . VAL A 1 87 ? -19.271 9.994 32.897 1.00 94.62 87 VAL A O 1
ATOM 698 N N . LEU A 1 88 ? -21.425 9.380 33.001 1.00 93.75 88 LEU A N 1
ATOM 699 C CA . LEU A 1 88 ? -21.246 8.151 32.223 1.00 93.75 88 LEU A CA 1
ATOM 700 C C . LEU A 1 88 ? -20.992 8.444 30.74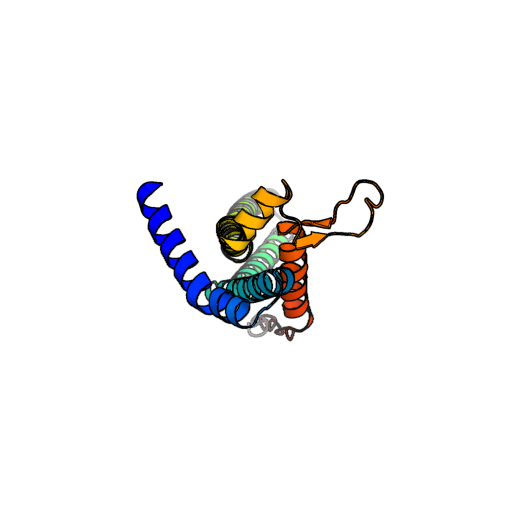3 1.00 93.75 88 LEU A C 1
ATOM 702 O O . LEU A 1 88 ? -20.200 7.743 30.115 1.00 93.75 88 LEU A O 1
ATOM 706 N N . TYR A 1 89 ? -21.646 9.469 30.199 1.00 92.88 89 TYR A N 1
ATOM 707 C CA . TYR A 1 89 ? -21.454 9.896 28.822 1.00 92.88 89 TYR A CA 1
ATOM 708 C C . TYR A 1 89 ? -20.030 10.409 28.613 1.00 92.88 89 TYR A C 1
ATOM 710 O O . TYR A 1 89 ? -19.344 9.887 27.743 1.00 92.88 89 TYR A O 1
ATOM 718 N N . ASP A 1 90 ? -19.561 11.336 29.452 1.00 94.88 90 ASP A N 1
ATOM 719 C CA . ASP A 1 90 ? -18.216 11.917 29.356 1.00 94.88 90 ASP A CA 1
ATOM 720 C C . ASP A 1 90 ? -17.129 10.839 29.507 1.00 94.88 90 ASP A C 1
ATOM 722 O O . ASP A 1 90 ? -16.166 10.801 28.741 1.00 94.88 90 ASP A O 1
ATOM 726 N N . ALA A 1 91 ? -17.306 9.906 30.451 1.00 94.25 91 ALA A N 1
ATOM 727 C CA . ALA A 1 91 ? -16.384 8.786 30.631 1.00 94.25 91 ALA A CA 1
ATOM 728 C C . ALA A 1 91 ? -16.363 7.839 29.416 1.00 94.25 91 ALA A C 1
ATOM 730 O O . ALA A 1 91 ? -15.295 7.393 28.993 1.00 94.25 91 ALA A O 1
ATOM 731 N N . SER A 1 92 ? -17.533 7.532 28.844 1.00 92.81 92 SER A N 1
ATOM 732 C CA . SER A 1 92 ? -17.640 6.691 27.647 1.00 92.81 92 SER A CA 1
ATOM 733 C C . SER A 1 92 ? -17.074 7.379 26.405 1.00 92.81 92 SER A C 1
ATOM 735 O O . SER A 1 92 ? -16.497 6.702 25.556 1.00 92.81 92 SER A O 1
ATOM 737 N N . ASP A 1 93 ? -17.259 8.691 26.281 1.00 94.19 93 ASP A N 1
ATOM 738 C CA . ASP A 1 93 ? -16.771 9.497 25.161 1.00 94.19 93 ASP A CA 1
ATOM 739 C C . ASP A 1 93 ? -15.240 9.541 25.163 1.00 94.19 93 ASP A C 1
ATOM 741 O O . ASP A 1 93 ? -14.603 9.216 24.162 1.00 94.19 93 ASP A O 1
ATOM 745 N N . GLN A 1 94 ? -14.638 9.783 26.332 1.00 95.75 94 GLN A N 1
ATOM 746 C CA . GLN A 1 94 ? -13.187 9.760 26.489 1.00 95.75 94 GLN A CA 1
ATOM 747 C C . GLN A 1 94 ? -12.580 8.380 26.165 1.00 95.75 94 GLN A C 1
ATOM 749 O O . GLN A 1 94 ? -11.548 8.310 25.493 1.00 95.75 94 GLN A O 1
ATOM 754 N N . GLU A 1 95 ? -13.211 7.276 26.595 1.00 93.94 95 GLU A N 1
ATOM 755 C CA . GLU A 1 95 ? -12.748 5.920 26.244 1.00 93.94 95 GLU A CA 1
ATOM 756 C C . GLU A 1 95 ? -12.854 5.660 24.729 1.00 93.94 95 GLU A C 1
ATOM 758 O O . GLU A 1 95 ? -11.967 5.040 24.130 1.00 93.94 95 GLU A O 1
ATOM 763 N N . LEU A 1 96 ? -13.940 6.114 24.094 1.00 93.44 96 LEU A N 1
ATOM 764 C CA . LEU A 1 96 ? -14.141 5.975 22.650 1.00 93.44 96 LEU A CA 1
ATOM 765 C C . LEU A 1 96 ? -13.082 6.745 21.858 1.00 93.44 96 LEU A C 1
ATOM 767 O O . LEU A 1 96 ? -12.517 6.189 20.911 1.00 93.44 96 LEU A O 1
ATOM 771 N N . ASP A 1 97 ? -12.782 7.973 22.269 1.00 95.88 97 ASP A N 1
ATOM 772 C CA . ASP A 1 97 ? -11.769 8.818 21.640 1.00 95.88 97 ASP A CA 1
ATOM 773 C C . ASP A 1 97 ? -10.366 8.219 21.757 1.00 95.88 97 ASP A C 1
ATOM 775 O O . ASP A 1 97 ? -9.630 8.158 20.765 1.00 95.88 97 ASP A O 1
ATOM 779 N N . GLU A 1 98 ? -9.988 7.717 22.935 1.00 95.56 98 GLU A N 1
ATOM 780 C CA . GLU A 1 98 ? -8.696 7.051 23.140 1.00 95.56 98 GLU A CA 1
ATOM 781 C C . GLU A 1 98 ? -8.549 5.839 22.208 1.00 95.56 98 GLU A C 1
ATOM 783 O O . GLU A 1 98 ? -7.583 5.738 21.443 1.00 95.56 98 GLU A O 1
ATOM 788 N N . ARG A 1 99 ? -9.563 4.964 22.169 1.00 94.00 99 ARG A N 1
ATOM 789 C CA . ARG A 1 99 ? -9.571 3.786 21.285 1.00 94.00 99 ARG A CA 1
ATOM 790 C C . ARG A 1 99 ? -9.551 4.158 19.806 1.00 94.00 99 ARG A C 1
ATOM 792 O O . ARG A 1 99 ? -8.939 3.449 19.002 1.00 94.00 99 ARG A O 1
ATOM 799 N N . PHE A 1 100 ? -10.240 5.230 19.425 1.00 95.50 100 PHE A N 1
ATOM 800 C CA . PHE A 1 100 ? -10.260 5.704 18.047 1.00 95.50 100 PHE A CA 1
ATOM 801 C C . PHE A 1 100 ? -8.884 6.226 17.622 1.00 95.50 100 PHE A C 1
ATOM 803 O O . PHE A 1 100 ? -8.398 5.866 16.546 1.00 95.50 100 PHE A O 1
ATOM 810 N N . ASN A 1 101 ? -8.216 6.996 18.480 1.00 96.62 101 ASN A N 1
ATOM 811 C CA . ASN A 1 101 ? -6.864 7.494 18.233 1.00 96.62 101 ASN A CA 1
ATOM 812 C C . ASN A 1 101 ? -5.845 6.353 18.111 1.00 96.62 101 ASN A C 1
ATOM 814 O O . ASN A 1 101 ? -5.058 6.326 17.157 1.00 96.62 101 ASN A O 1
ATOM 818 N N . ASP A 1 102 ? -5.916 5.361 18.999 1.00 96.00 102 ASP A N 1
ATOM 819 C CA . ASP A 1 102 ? -5.085 4.157 18.923 1.00 96.00 102 ASP A CA 1
ATOM 820 C C . ASP A 1 102 ? -5.304 3.394 17.614 1.00 96.00 102 ASP A C 1
ATOM 822 O O . ASP A 1 102 ? -4.350 2.975 16.944 1.00 96.00 102 ASP A O 1
ATOM 826 N N . TYR A 1 103 ? -6.564 3.238 17.205 1.00 95.19 103 TYR A N 1
ATOM 827 C CA . TYR A 1 103 ? -6.898 2.622 15.929 1.00 95.19 103 TYR A CA 1
ATOM 828 C C . TYR A 1 103 ? -6.325 3.408 14.749 1.00 95.19 103 TYR A C 1
ATOM 830 O O . TYR A 1 103 ? -5.749 2.795 13.848 1.00 95.19 103 TYR A O 1
ATOM 838 N N . LEU A 1 104 ? -6.432 4.740 14.741 1.00 96.06 104 LEU A N 1
ATOM 839 C CA . LEU A 1 104 ? -5.873 5.574 13.677 1.00 96.06 104 LEU A CA 1
ATOM 840 C C . LEU A 1 104 ? -4.354 5.422 13.575 1.00 96.06 104 LEU A C 1
ATOM 842 O O . LEU A 1 104 ? -3.840 5.233 12.468 1.00 96.06 104 LEU A O 1
ATOM 846 N N . ALA A 1 105 ? -3.641 5.433 14.702 1.00 96.56 105 ALA A N 1
ATOM 847 C CA . ALA A 1 105 ? -2.194 5.238 14.731 1.00 96.56 105 ALA A CA 1
ATOM 848 C C . ALA A 1 105 ? -1.802 3.858 14.174 1.00 96.56 105 ALA A C 1
ATOM 850 O O . ALA A 1 105 ? -0.943 3.744 13.291 1.00 96.56 105 ALA A O 1
ATOM 851 N N . GLN A 1 106 ? -2.487 2.799 14.616 1.00 95.62 106 GLN A N 1
ATOM 852 C CA . GLN A 1 106 ? -2.263 1.441 14.118 1.00 95.62 106 GLN A CA 1
ATOM 853 C C . GLN A 1 106 ? -2.626 1.299 12.638 1.00 95.62 106 GLN A C 1
ATOM 855 O O . GLN A 1 106 ? -1.921 0.621 11.886 1.00 95.62 106 GLN A O 1
ATOM 860 N N . ARG A 1 107 ? -3.714 1.932 12.194 1.00 94.19 107 ARG A N 1
ATOM 861 C CA . ARG A 1 107 ? -4.138 1.939 10.794 1.00 94.19 107 ARG A CA 1
ATOM 862 C C . ARG A 1 107 ? -3.087 2.622 9.932 1.00 94.19 107 ARG A C 1
ATOM 864 O O . ARG A 1 107 ? -2.666 2.035 8.939 1.00 94.19 107 ARG A O 1
ATOM 871 N N . PHE A 1 108 ? -2.609 3.797 10.328 1.00 95.56 108 PHE A N 1
ATOM 872 C CA . PHE A 1 108 ? -1.545 4.497 9.616 1.00 95.56 108 PHE A CA 1
ATOM 873 C C . PHE A 1 108 ? -0.290 3.627 9.488 1.00 95.56 108 PHE A C 1
ATOM 875 O O . PHE A 1 108 ? 0.214 3.438 8.381 1.00 95.56 108 PHE A O 1
ATOM 882 N N . ALA A 1 109 ? 0.156 3.006 10.585 1.00 95.94 109 ALA A N 1
ATOM 883 C CA . ALA A 1 109 ? 1.310 2.111 10.574 1.00 95.94 109 ALA A CA 1
ATOM 884 C C . ALA A 1 109 ? 1.108 0.903 9.641 1.00 95.94 109 ALA A C 1
ATOM 886 O O . ALA A 1 109 ? 1.973 0.604 8.818 1.00 95.94 109 ALA A O 1
ATOM 887 N N . ARG A 1 110 ? -0.051 0.231 9.710 1.00 95.06 110 ARG A N 1
ATOM 888 C CA . ARG A 1 110 ? -0.369 -0.929 8.857 1.00 95.06 110 ARG A CA 1
ATOM 889 C C . ARG A 1 110 ? -0.432 -0.551 7.381 1.00 95.06 110 ARG A C 1
ATOM 891 O O . ARG A 1 110 ? 0.147 -1.255 6.556 1.00 95.06 110 ARG A O 1
ATOM 898 N N . TYR A 1 111 ? -1.112 0.538 7.030 1.00 94.19 111 TYR A N 1
ATOM 899 C CA . TYR A 1 111 ? -1.237 0.980 5.638 1.00 94.19 111 TYR A CA 1
ATOM 900 C C . TYR A 1 111 ? 0.093 1.500 5.087 1.00 94.19 111 TYR A C 1
ATOM 902 O O . TYR A 1 111 ? 0.454 1.162 3.958 1.00 94.19 111 TYR A O 1
ATOM 910 N N . GLY A 1 112 ? 0.856 2.241 5.893 1.00 94.94 112 GLY A N 1
ATOM 911 C CA . GLY A 1 112 ? 2.214 2.654 5.552 1.00 94.94 112 GLY A CA 1
ATOM 912 C C . GLY A 1 112 ? 3.112 1.447 5.274 1.00 94.94 112 GLY A C 1
ATOM 913 O O . GLY A 1 112 ? 3.739 1.362 4.221 1.00 94.94 112 GLY A O 1
ATOM 914 N N . LEU A 1 113 ? 3.099 0.450 6.156 1.00 95.44 113 LEU A N 1
ATOM 915 C CA . LEU A 1 113 ? 3.873 -0.779 5.978 1.00 95.44 113 LEU A CA 1
ATOM 916 C C . LEU A 1 113 ? 3.417 -1.602 4.760 1.00 95.44 113 LEU A C 1
ATOM 918 O O . LEU A 1 113 ? 4.238 -2.189 4.065 1.00 95.44 113 LEU A O 1
ATOM 922 N N . THR A 1 114 ? 2.115 -1.639 4.485 1.00 96.50 114 THR A N 1
ATOM 923 C CA . THR A 1 114 ? 1.538 -2.479 3.424 1.00 96.50 114 THR A CA 1
ATOM 924 C C . THR A 1 114 ? 1.742 -1.894 2.027 1.00 96.50 114 THR A C 1
ATOM 926 O O . THR A 1 114 ? 2.059 -2.628 1.093 1.00 96.50 114 THR A O 1
ATOM 929 N N . TYR A 1 115 ? 1.545 -0.586 1.857 1.00 96.25 115 TYR A N 1
ATOM 930 C CA . TYR A 1 115 ? 1.542 0.046 0.531 1.00 96.25 115 TYR A CA 1
ATOM 931 C C . TYR A 1 115 ? 2.740 0.944 0.307 1.00 96.25 115 TYR A C 1
ATOM 933 O O . TYR A 1 115 ? 3.334 0.924 -0.765 1.00 96.25 115 TYR A O 1
ATOM 941 N N . LEU A 1 116 ? 3.091 1.743 1.308 1.00 95.88 116 LEU A N 1
ATOM 942 C CA . LEU A 1 116 ? 4.084 2.787 1.138 1.00 95.88 116 LEU A CA 1
ATOM 943 C C . LEU A 1 116 ? 5.500 2.204 1.175 1.00 95.88 116 LEU A C 1
ATOM 945 O O . LEU A 1 116 ? 6.321 2.536 0.325 1.00 95.88 116 LEU A O 1
ATOM 949 N N . MET A 1 117 ? 5.772 1.280 2.099 1.00 93.88 117 MET A N 1
ATOM 950 C CA . MET A 1 117 ? 7.087 0.650 2.222 1.00 93.88 117 MET A CA 1
ATOM 951 C C . MET A 1 117 ? 7.497 -0.143 0.961 1.00 93.88 117 MET A C 1
ATOM 953 O O . MET A 1 117 ? 8.595 0.109 0.459 1.00 93.88 117 MET A O 1
ATOM 957 N N . PRO A 1 118 ? 6.663 -1.030 0.375 1.00 94.62 118 PRO A N 1
ATOM 958 C CA . PRO A 1 118 ? 7.034 -1.728 -0.858 1.00 94.62 118 PRO A CA 1
ATOM 959 C C . PRO A 1 118 ? 7.261 -0.781 -2.039 1.00 94.62 118 PRO A C 1
ATOM 961 O O . PRO A 1 118 ? 8.199 -0.982 -2.807 1.00 94.62 118 PRO A O 1
ATOM 964 N N . VAL A 1 119 ? 6.444 0.273 -2.158 1.00 95.75 119 VAL A N 1
ATOM 965 C CA . VAL A 1 119 ? 6.608 1.312 -3.186 1.00 95.75 119 VAL A CA 1
ATOM 966 C C . VAL A 1 119 ? 7.935 2.044 -3.014 1.00 95.75 119 VAL A C 1
ATOM 968 O O . VAL A 1 119 ? 8.675 2.179 -3.985 1.00 95.75 119 VAL A O 1
ATOM 971 N N . PHE A 1 120 ? 8.272 2.468 -1.794 1.00 93.44 120 PHE A N 1
ATOM 972 C CA . PHE A 1 120 ? 9.549 3.126 -1.525 1.00 93.44 120 PHE A CA 1
ATOM 973 C C . PHE A 1 120 ? 10.735 2.238 -1.880 1.00 93.44 120 PHE A C 1
ATOM 975 O O . PHE A 1 120 ? 11.659 2.717 -2.531 1.00 93.44 120 PHE A O 1
ATOM 982 N N . PHE A 1 121 ? 10.710 0.955 -1.514 1.00 90.31 121 PHE A N 1
ATOM 983 C CA . PHE A 1 121 ? 11.806 0.049 -1.859 1.00 90.31 121 PHE A CA 1
ATOM 984 C C . PHE A 1 121 ? 11.920 -0.201 -3.353 1.00 90.31 121 PHE A C 1
ATOM 986 O O . PHE A 1 121 ? 13.031 -0.192 -3.878 1.00 90.31 121 PHE A O 1
ATOM 993 N N . ALA A 1 122 ? 10.797 -0.377 -4.046 1.00 92.44 122 ALA A N 1
ATOM 994 C CA . ALA A 1 122 ? 10.803 -0.564 -5.487 1.00 92.44 122 ALA A CA 1
ATOM 995 C C . ALA A 1 122 ? 11.336 0.677 -6.215 1.00 92.44 122 ALA A C 1
ATOM 997 O O . ALA A 1 122 ? 12.202 0.546 -7.072 1.00 92.44 122 ALA A O 1
ATOM 998 N N . LEU A 1 123 ? 10.877 1.877 -5.846 1.00 91.50 123 LEU A N 1
ATOM 999 C CA . LEU A 1 123 ? 11.346 3.127 -6.451 1.00 91.50 123 LEU A CA 1
ATOM 1000 C C . LEU A 1 123 ? 12.814 3.412 -6.130 1.00 91.50 123 LEU A C 1
ATOM 1002 O O . LEU A 1 123 ? 13.566 3.773 -7.031 1.00 91.50 123 LEU A O 1
ATOM 1006 N N . PHE A 1 124 ? 13.228 3.212 -4.875 1.00 88.44 124 PHE A N 1
ATOM 1007 C CA . PHE A 1 124 ? 14.627 3.340 -4.475 1.00 88.44 124 PHE A CA 1
ATOM 1008 C C . PHE A 1 124 ? 15.509 2.405 -5.300 1.00 88.44 124 PHE A C 1
ATOM 1010 O O . PHE A 1 124 ? 16.522 2.827 -5.845 1.00 88.44 124 PHE A O 1
ATOM 1017 N N . TRP A 1 125 ? 15.104 1.145 -5.443 1.00 87.88 125 TRP A N 1
ATOM 1018 C CA . TRP A 1 125 ? 15.852 0.172 -6.225 1.00 87.88 125 TRP A CA 1
ATOM 1019 C C . TRP A 1 125 ? 15.876 0.504 -7.723 1.00 87.88 125 TRP A C 1
ATOM 1021 O O . TRP A 1 125 ? 16.946 0.448 -8.325 1.00 87.88 125 TRP A O 1
ATOM 1031 N N . LEU A 1 126 ? 14.744 0.907 -8.316 1.00 87.94 126 LEU A N 1
ATOM 1032 C CA . LEU A 1 126 ? 14.663 1.303 -9.728 1.00 87.94 126 LEU A CA 1
ATOM 1033 C C . LEU A 1 126 ? 15.609 2.470 -10.062 1.00 87.94 126 LEU A C 1
ATOM 1035 O O . LEU A 1 126 ? 16.195 2.468 -11.142 1.00 87.94 126 LEU A O 1
ATOM 1039 N N . ASP A 1 127 ? 15.804 3.422 -9.144 1.00 86.31 127 ASP A N 1
ATOM 1040 C CA . ASP A 1 127 ? 16.746 4.543 -9.325 1.00 86.31 127 ASP A CA 1
ATOM 1041 C C . ASP A 1 127 ? 18.223 4.095 -9.335 1.00 86.31 127 ASP A C 1
ATOM 1043 O O . ASP A 1 127 ? 19.084 4.819 -9.822 1.00 86.31 127 ASP A O 1
ATOM 1047 N N . HIS A 1 128 ? 18.525 2.880 -8.860 1.00 84.31 128 HIS A N 1
ATOM 1048 C CA . HIS A 1 128 ? 19.881 2.317 -8.814 1.00 84.31 128 HIS A CA 1
ATOM 1049 C C . HIS A 1 128 ? 20.147 1.257 -9.898 1.00 84.31 128 HIS A C 1
ATOM 1051 O O . HIS A 1 128 ? 21.230 0.667 -9.930 1.00 84.31 128 HIS A O 1
ATOM 1057 N N . ILE A 1 129 ? 19.194 0.990 -10.800 1.00 82.19 129 ILE A N 1
ATOM 1058 C CA . ILE A 1 129 ? 19.404 0.031 -11.893 1.00 82.19 129 ILE A CA 1
ATOM 1059 C C . ILE A 1 129 ? 20.364 0.639 -12.933 1.00 82.19 129 ILE A C 1
ATOM 1061 O O . ILE A 1 129 ? 20.109 1.743 -13.418 1.00 82.19 129 ILE A O 1
ATOM 1065 N N . PRO A 1 130 ? 21.422 -0.078 -13.370 1.00 81.19 130 PRO A N 1
ATOM 1066 C CA . PRO A 1 130 ? 22.390 0.452 -14.335 1.00 81.19 130 PRO A CA 1
ATOM 1067 C C . PRO A 1 130 ? 21.770 0.973 -15.639 1.00 81.19 130 PRO A C 1
ATOM 1069 O O . PRO A 1 130 ? 22.203 1.998 -16.154 1.00 81.19 130 PRO A O 1
ATOM 1072 N N . ALA A 1 131 ? 20.737 0.303 -16.159 1.00 77.25 131 ALA A N 1
ATOM 1073 C CA . ALA A 1 131 ? 20.017 0.744 -17.356 1.00 77.25 131 ALA A CA 1
ATOM 1074 C C . ALA A 1 131 ? 19.344 2.115 -17.166 1.00 77.25 131 ALA A C 1
ATOM 1076 O O . ALA A 1 131 ? 19.395 2.959 -18.057 1.00 77.25 131 ALA A O 1
ATOM 1077 N N . VAL A 1 132 ? 18.762 2.359 -15.989 1.00 81.25 132 VAL A N 1
ATOM 1078 C CA . VAL A 1 132 ? 18.137 3.640 -15.632 1.00 81.25 132 VAL A CA 1
ATOM 1079 C C . VAL A 1 132 ? 19.194 4.731 -15.478 1.00 81.25 132 VAL A C 1
ATOM 1081 O O . VAL A 1 132 ? 18.999 5.842 -15.966 1.00 81.25 132 VAL A O 1
ATOM 1084 N N . MET A 1 133 ? 20.330 4.403 -14.859 1.00 83.75 133 MET A N 1
ATOM 1085 C CA . MET A 1 133 ? 21.451 5.330 -14.682 1.00 83.75 133 MET A CA 1
ATOM 1086 C C . MET A 1 133 ? 22.047 5.768 -16.023 1.00 83.75 133 MET A C 1
ATOM 1088 O O . MET A 1 133 ? 22.186 6.965 -16.251 1.00 83.75 133 MET A O 1
ATOM 1092 N N . ARG A 1 134 ? 22.290 4.831 -16.951 1.00 82.31 134 ARG A N 1
ATOM 1093 C CA . ARG A 1 134 ? 22.748 5.158 -18.316 1.00 82.31 134 ARG A CA 1
ATOM 1094 C C . ARG A 1 134 ? 21.766 6.077 -19.034 1.00 82.31 134 ARG A C 1
ATOM 1096 O O . ARG A 1 134 ? 22.158 7.088 -19.602 1.00 82.31 134 ARG A O 1
ATOM 1103 N N . LEU A 1 135 ? 20.472 5.773 -18.941 1.00 78.62 135 LEU A N 1
ATOM 1104 C CA . LEU A 1 135 ? 19.437 6.582 -19.580 1.00 78.62 135 LEU A CA 1
ATOM 1105 C C . LEU A 1 135 ? 19.376 8.004 -18.994 1.00 78.62 135 LEU A C 1
ATOM 1107 O O . LEU A 1 135 ? 19.195 8.975 -19.728 1.00 78.62 135 LEU A O 1
ATOM 1111 N N . LYS A 1 136 ? 19.576 8.135 -17.677 1.00 83.12 136 LYS A N 1
ATOM 1112 C CA . LYS A 1 136 ? 19.668 9.419 -16.966 1.00 83.12 136 LYS A CA 1
ATOM 1113 C C . LYS A 1 136 ? 20.888 10.230 -17.404 1.00 83.12 136 LYS A C 1
ATOM 1115 O O . LYS A 1 136 ? 20.762 11.439 -17.573 1.00 83.12 136 LYS A O 1
ATOM 1120 N N . GLU A 1 137 ? 22.032 9.579 -17.593 1.00 83.81 137 GLU A N 1
ATOM 1121 C CA . GLU A 1 137 ? 23.264 10.206 -18.090 1.00 83.81 137 GLU A CA 1
ATOM 1122 C C . GLU A 1 137 ? 23.111 10.694 -19.537 1.00 83.81 137 GLU A C 1
ATOM 1124 O O . GLU A 1 137 ? 23.521 11.809 -19.851 1.00 83.81 137 GLU A O 1
ATOM 1129 N N . GLU A 1 138 ? 22.469 9.908 -20.405 1.00 79.94 138 GLU A N 1
ATOM 1130 C CA . GLU A 1 138 ? 22.305 10.236 -21.828 1.00 79.94 138 GLU A CA 1
ATOM 1131 C C . GLU A 1 138 ? 21.269 11.337 -22.089 1.00 79.94 138 GLU A C 1
ATOM 1133 O O . GLU A 1 138 ? 21.445 12.165 -22.981 1.00 79.94 138 GLU A O 1
ATOM 1138 N N . THR A 1 139 ? 20.171 11.353 -21.332 1.00 73.00 139 THR A N 1
ATOM 1139 C CA . THR A 1 139 ? 19.018 12.227 -21.624 1.00 73.00 139 THR A CA 1
ATOM 1140 C C . THR A 1 139 ? 18.795 13.328 -20.588 1.00 73.00 139 THR A C 1
ATOM 1142 O O . THR A 1 139 ? 17.915 14.171 -20.760 1.00 73.00 139 THR A O 1
ATOM 1145 N N . GLY A 1 140 ? 19.564 13.334 -19.494 1.00 76.06 140 GLY A N 1
ATOM 1146 C CA . GLY A 1 140 ? 19.409 14.266 -18.373 1.00 76.06 140 GLY A CA 1
ATOM 1147 C C . GLY A 1 140 ? 18.148 14.042 -17.526 1.00 76.06 140 GLY A C 1
ATOM 1148 O O . GLY A 1 140 ? 17.966 14.718 -16.513 1.00 76.06 140 GLY A O 1
ATOM 1149 N N . ALA A 1 141 ? 17.271 13.104 -17.904 1.00 73.94 141 ALA A N 1
ATOM 1150 C CA . ALA A 1 141 ? 16.023 12.807 -17.208 1.00 73.94 141 ALA A CA 1
ATOM 1151 C C . ALA A 1 141 ? 15.566 11.360 -17.450 1.00 73.94 141 ALA A C 1
ATOM 1153 O O . ALA A 1 141 ? 15.686 10.827 -18.541 1.00 73.94 141 ALA A O 1
ATOM 1154 N N . VAL A 1 142 ? 14.969 10.713 -16.448 1.00 78.00 142 VAL A N 1
ATOM 1155 C CA . VAL A 1 142 ? 14.540 9.308 -16.572 1.00 78.00 142 VAL A CA 1
ATOM 1156 C C . VAL A 1 142 ? 13.164 9.210 -17.246 1.00 78.00 142 VAL A C 1
ATOM 1158 O O . VAL A 1 142 ? 12.140 9.012 -16.580 1.00 78.00 142 VAL A O 1
ATOM 1161 N N . PHE A 1 143 ? 13.123 9.369 -18.571 1.00 84.31 143 PHE A N 1
ATOM 1162 C CA . PHE A 1 143 ? 11.925 9.127 -19.382 1.00 84.31 143 PHE A CA 1
ATOM 1163 C C . PHE A 1 143 ? 11.952 7.722 -19.977 1.00 84.31 143 PHE A C 1
ATOM 1165 O O . PHE A 1 143 ? 12.822 7.389 -20.770 1.00 84.31 143 PHE A O 1
ATOM 1172 N N . VAL A 1 144 ? 10.971 6.894 -19.624 1.00 83.81 144 VAL A N 1
ATOM 1173 C CA . VAL A 1 144 ? 10.911 5.501 -20.100 1.00 83.81 144 VAL A CA 1
ATOM 1174 C C . VAL A 1 144 ? 10.285 5.404 -21.492 1.00 83.81 144 VAL A C 1
ATOM 1176 O O . VAL A 1 144 ? 10.569 4.484 -22.255 1.00 83.81 144 VAL A O 1
ATOM 1179 N N . ILE A 1 145 ? 9.421 6.365 -21.820 1.00 84.94 145 ILE A N 1
ATOM 1180 C CA . ILE A 1 145 ? 8.807 6.535 -23.135 1.00 84.94 145 ILE A CA 1
ATOM 1181 C C . ILE A 1 145 ? 8.976 8.004 -23.500 1.00 84.94 145 ILE A C 1
ATOM 1183 O O . ILE A 1 145 ? 8.471 8.867 -22.781 1.00 84.94 145 ILE A O 1
ATOM 1187 N N . THR A 1 146 ? 9.684 8.285 -24.589 1.00 84.69 146 THR A N 1
ATOM 1188 C CA . THR A 1 146 ? 9.856 9.637 -25.127 1.00 84.69 146 THR A CA 1
ATOM 1189 C C . THR A 1 146 ? 8.817 9.898 -26.212 1.00 84.69 146 THR A C 1
ATOM 1191 O O . THR A 1 146 ? 8.492 9.012 -27.006 1.00 84.69 146 THR A O 1
ATOM 1194 N N . PHE A 1 147 ? 8.259 11.108 -26.242 1.00 84.31 147 PHE A N 1
ATOM 1195 C CA . PHE A 1 147 ? 7.321 11.489 -27.296 1.00 84.31 147 PHE A CA 1
ATOM 1196 C C . PHE A 1 147 ? 8.068 12.155 -28.460 1.00 84.31 147 PHE A C 1
ATOM 1198 O O . PHE A 1 147 ? 8.899 13.036 -28.223 1.00 84.31 147 PHE A O 1
ATOM 1205 N N . PRO A 1 148 ? 7.798 11.762 -29.721 1.00 78.44 148 PRO A N 1
ATOM 1206 C CA . PRO A 1 148 ? 8.358 12.452 -30.872 1.00 78.44 148 PRO A CA 1
ATOM 1207 C C . PRO A 1 148 ? 7.714 13.839 -30.981 1.00 78.44 148 PRO A C 1
ATOM 1209 O O . PRO A 1 148 ? 6.528 13.973 -31.276 1.00 78.44 148 PRO A O 1
ATOM 1212 N N . GLY A 1 149 ? 8.511 14.874 -30.717 1.00 74.75 149 GLY A N 1
ATOM 1213 C CA . GLY A 1 149 ? 8.050 16.257 -30.618 1.00 74.75 149 GLY A CA 1
ATOM 1214 C C . GLY A 1 149 ? 7.678 16.621 -29.182 1.00 74.75 149 GLY A C 1
ATOM 1215 O O . GLY A 1 149 ? 6.942 15.908 -28.507 1.00 74.75 149 GLY A O 1
ATOM 1216 N N . GLN A 1 150 ? 8.202 17.746 -28.696 1.00 68.19 150 GLN A N 1
ATOM 1217 C CA . GLN A 1 150 ? 7.882 18.266 -27.368 1.00 68.19 150 GLN A CA 1
ATOM 1218 C C . GLN A 1 150 ? 6.431 18.758 -27.355 1.00 68.19 150 GLN A C 1
ATOM 1220 O O . GLN A 1 150 ? 6.143 19.928 -27.617 1.00 68.19 150 GLN A O 1
ATOM 1225 N N . ILE A 1 151 ? 5.488 17.862 -27.077 1.00 72.81 151 ILE A N 1
ATOM 1226 C CA . ILE A 1 151 ? 4.080 18.225 -26.945 1.00 72.81 151 ILE A CA 1
ATOM 1227 C C . ILE A 1 151 ? 3.949 19.030 -25.649 1.00 72.81 151 ILE A C 1
ATOM 1229 O O . ILE A 1 151 ? 3.955 18.474 -24.554 1.00 72.81 151 ILE A O 1
ATOM 1233 N N . LYS A 1 152 ? 3.839 20.358 -25.771 1.00 77.56 152 LYS A N 1
ATOM 1234 C CA . LYS A 1 152 ? 3.472 21.271 -24.672 1.00 77.56 152 LYS A CA 1
ATOM 1235 C C . LYS A 1 152 ? 4.329 21.108 -23.399 1.00 77.56 152 LYS A C 1
ATOM 1237 O O . LYS A 1 152 ? 3.801 21.148 -22.292 1.00 77.56 152 LYS A O 1
ATOM 1242 N N . GLY A 1 153 ? 5.640 20.911 -23.554 1.00 75.75 153 GLY A N 1
ATOM 1243 C CA . GLY A 1 153 ? 6.576 20.804 -22.425 1.00 75.75 153 GLY A CA 1
ATOM 1244 C C . GLY A 1 153 ? 6.608 19.443 -21.719 1.00 75.75 153 GLY A C 1
ATOM 1245 O O . GLY A 1 153 ? 7.293 19.309 -20.709 1.00 75.75 153 GLY A O 1
ATOM 1246 N N . VAL A 1 154 ? 5.914 18.424 -22.239 1.00 80.25 154 VAL A N 1
ATOM 1247 C CA . VAL A 1 154 ? 6.021 17.042 -21.751 1.00 80.25 154 VAL A CA 1
ATOM 1248 C C . VAL A 1 154 ? 6.953 16.259 -22.673 1.00 80.25 154 VAL A C 1
ATOM 1250 O O . VAL A 1 154 ? 6.601 15.949 -23.809 1.00 80.25 154 VAL A O 1
ATOM 1253 N N . SER A 1 155 ? 8.151 15.934 -22.184 1.00 84.44 155 SER A N 1
ATOM 1254 C CA . SER A 1 155 ? 9.165 15.199 -22.961 1.00 84.44 155 SER A CA 1
ATOM 1255 C C . SER A 1 155 ? 8.908 13.688 -23.030 1.00 84.44 155 SER A C 1
ATOM 1257 O O . SER A 1 155 ? 9.459 12.999 -23.888 1.00 84.44 155 SER A O 1
ATOM 1259 N N . GLY A 1 156 ? 8.065 13.156 -22.142 1.00 89.00 156 GLY A N 1
ATOM 1260 C CA . GLY A 1 156 ? 7.800 11.726 -22.060 1.00 89.00 156 GLY A CA 1
ATOM 1261 C C . GLY A 1 156 ? 7.099 11.306 -20.774 1.00 89.00 156 GLY A C 1
ATOM 1262 O O . GLY A 1 156 ? 6.680 12.137 -19.966 1.00 89.00 156 GLY A O 1
ATOM 1263 N N . ILE A 1 157 ? 7.005 9.994 -20.573 1.00 91.38 157 ILE A N 1
ATOM 1264 C CA . ILE A 1 157 ? 6.501 9.383 -19.340 1.00 91.38 157 ILE A CA 1
ATOM 1265 C C . ILE A 1 157 ? 7.690 9.084 -18.430 1.00 91.38 157 ILE A C 1
ATOM 1267 O O . ILE A 1 157 ? 8.590 8.323 -18.797 1.00 91.38 157 ILE A O 1
ATOM 1271 N N . SER A 1 158 ? 7.699 9.687 -17.241 1.00 91.69 158 SER A N 1
ATOM 1272 C CA . SER A 1 158 ? 8.745 9.436 -16.253 1.00 91.69 158 SER A CA 1
ATOM 1273 C C . SER A 1 158 ? 8.610 8.043 -15.637 1.00 91.69 158 SER A C 1
ATOM 1275 O O . SER A 1 158 ? 7.509 7.493 -15.527 1.00 91.69 158 SER A O 1
ATOM 1277 N N . LEU A 1 159 ? 9.734 7.474 -15.200 1.00 92.31 159 LEU A N 1
ATOM 1278 C CA . LEU A 1 159 ? 9.751 6.163 -14.543 1.00 92.31 159 LEU A CA 1
ATOM 1279 C C . LEU A 1 159 ? 8.816 6.087 -13.325 1.00 92.31 159 LEU A C 1
ATOM 1281 O O . LEU A 1 159 ? 8.010 5.153 -13.282 1.00 92.31 159 LEU A O 1
ATOM 1285 N N . PRO A 1 160 ? 8.831 7.050 -12.376 1.00 93.50 160 PRO A N 1
ATOM 1286 C CA . PRO A 1 160 ? 7.930 7.000 -11.227 1.00 93.50 160 PRO A CA 1
ATOM 1287 C C . PRO A 1 160 ? 6.456 7.055 -11.636 1.00 93.50 160 PRO A C 1
ATOM 1289 O O . PRO A 1 160 ? 5.631 6.367 -11.041 1.00 93.50 160 PRO A O 1
ATOM 1292 N N . LEU A 1 161 ? 6.117 7.830 -12.673 1.00 94.25 161 LEU A N 1
ATOM 1293 C CA . LEU A 1 161 ? 4.741 7.950 -13.150 1.00 94.25 161 LEU A CA 1
ATOM 1294 C C . LEU A 1 161 ? 4.241 6.636 -13.759 1.00 94.25 161 LEU A C 1
ATOM 1296 O O . LEU A 1 161 ? 3.141 6.190 -13.424 1.00 94.25 161 LEU A O 1
ATOM 1300 N N . LEU A 1 162 ? 5.046 6.001 -14.617 1.00 95.44 162 LEU A N 1
ATOM 1301 C CA . LEU A 1 162 ? 4.714 4.698 -15.195 1.00 95.44 162 LEU A CA 1
ATOM 1302 C C . LEU A 1 162 ? 4.548 3.643 -14.096 1.00 95.44 162 LEU A C 1
ATOM 1304 O O . LEU A 1 162 ? 3.524 2.959 -14.051 1.00 95.44 162 LEU A O 1
ATOM 1308 N N . PHE A 1 163 ? 5.523 3.560 -13.186 1.00 95.94 163 PHE A N 1
ATOM 1309 C CA . PHE A 1 163 ? 5.504 2.635 -12.056 1.00 95.94 163 PHE A CA 1
ATOM 1310 C C . PHE A 1 163 ? 4.233 2.801 -11.216 1.00 95.94 163 PHE A C 1
ATOM 1312 O O . PHE A 1 163 ? 3.492 1.838 -11.019 1.00 95.94 163 PHE A O 1
ATOM 1319 N N . MET A 1 164 ? 3.938 4.027 -10.768 1.00 97.44 164 MET A N 1
ATOM 1320 C CA . MET A 1 164 ? 2.777 4.303 -9.920 1.00 97.44 164 MET A CA 1
ATOM 1321 C C . MET A 1 164 ? 1.463 4.009 -10.637 1.00 97.44 164 MET A C 1
ATOM 1323 O O . MET A 1 164 ? 0.549 3.463 -10.025 1.00 97.44 164 MET A O 1
ATOM 1327 N N . THR A 1 165 ? 1.369 4.313 -11.933 1.00 97.56 165 THR A N 1
ATOM 1328 C CA . THR A 1 165 ? 0.166 4.027 -12.726 1.00 97.56 165 THR A CA 1
ATOM 1329 C C . THR A 1 165 ? -0.109 2.527 -12.776 1.00 97.56 165 THR A C 1
ATOM 1331 O O . THR A 1 165 ? -1.210 2.091 -12.440 1.00 97.56 165 THR A O 1
ATOM 1334 N N . VAL A 1 166 ? 0.894 1.718 -13.133 1.00 98.12 166 VAL A N 1
ATOM 1335 C CA . VAL A 1 166 ? 0.744 0.256 -13.209 1.00 98.12 166 VAL A CA 1
ATOM 1336 C C . VAL A 1 166 ? 0.463 -0.339 -11.827 1.00 98.12 166 VAL A C 1
ATOM 1338 O O . VAL A 1 166 ? -0.447 -1.157 -11.687 1.00 98.12 166 VAL A O 1
ATOM 1341 N N . TYR A 1 167 ? 1.182 0.108 -10.795 1.00 98.19 167 TYR A N 1
ATOM 1342 C CA . TYR A 1 167 ? 0.986 -0.336 -9.415 1.00 98.19 167 TYR A CA 1
ATOM 1343 C C . TYR A 1 167 ? -0.443 -0.061 -8.924 1.00 98.19 167 TYR A C 1
ATOM 1345 O O . TYR A 1 167 ? -1.120 -0.968 -8.433 1.00 98.19 167 TYR A O 1
ATOM 1353 N N . LEU A 1 168 ? -0.940 1.168 -9.098 1.00 97.94 168 LEU A N 1
ATOM 1354 C CA . LEU A 1 168 ? -2.288 1.551 -8.678 1.00 97.94 168 LEU A CA 1
ATOM 1355 C C . LEU A 1 168 ? -3.361 0.780 -9.449 1.00 97.94 168 LEU A C 1
ATOM 1357 O O . LEU A 1 168 ? -4.318 0.314 -8.834 1.00 97.94 168 LEU A O 1
ATOM 1361 N N . LEU A 1 169 ? -3.193 0.590 -10.762 1.00 98.19 169 LEU A N 1
ATOM 1362 C CA . LEU A 1 169 ? -4.112 -0.218 -11.568 1.00 98.19 169 LEU A CA 1
ATOM 1363 C C . LEU A 1 169 ? -4.156 -1.675 -11.098 1.00 98.19 169 LEU A C 1
ATOM 1365 O O . LEU A 1 169 ? -5.240 -2.257 -11.032 1.00 98.19 169 LEU A O 1
ATOM 1369 N N . ALA A 1 170 ? -3.015 -2.257 -10.731 1.00 98.06 170 ALA A N 1
ATOM 1370 C CA . ALA A 1 170 ? -2.937 -3.626 -10.231 1.00 98.06 170 ALA A CA 1
ATOM 1371 C C . ALA A 1 170 ? -3.635 -3.781 -8.872 1.00 98.06 170 ALA A C 1
ATOM 1373 O O . ALA A 1 170 ? -4.472 -4.671 -8.698 1.00 98.06 170 ALA A O 1
ATOM 1374 N N . ILE A 1 171 ? -3.354 -2.874 -7.931 1.00 97.31 171 ILE A N 1
ATOM 1375 C CA . ILE A 1 171 ? -4.008 -2.838 -6.617 1.00 97.31 171 ILE A CA 1
ATOM 1376 C C . ILE A 1 171 ? -5.518 -2.613 -6.761 1.00 97.31 171 ILE A C 1
ATOM 1378 O O . ILE A 1 171 ? -6.315 -3.332 -6.155 1.00 97.31 171 ILE A O 1
ATOM 1382 N N . PHE A 1 172 ? -5.926 -1.649 -7.588 1.00 97.50 172 PHE A N 1
ATOM 1383 C CA . PHE A 1 172 ? -7.334 -1.357 -7.849 1.00 97.50 172 PHE A CA 1
ATOM 1384 C C . PHE A 1 172 ? -8.053 -2.563 -8.454 1.00 97.50 172 PHE A C 1
ATOM 1386 O O . PHE A 1 172 ? -9.125 -2.941 -7.983 1.00 97.50 172 PHE A O 1
ATOM 1393 N N . SER A 1 173 ? -7.446 -3.203 -9.455 1.00 97.12 173 SER A N 1
ATOM 1394 C CA . SER A 1 173 ? -7.996 -4.406 -10.085 1.00 97.12 173 SER A CA 1
ATOM 1395 C C . SER A 1 173 ? -8.174 -5.522 -9.060 1.00 97.12 173 SER A C 1
ATOM 1397 O O . SER A 1 173 ? -9.250 -6.111 -8.983 1.00 97.12 173 SER A O 1
ATOM 1399 N N . TYR A 1 174 ? -7.176 -5.758 -8.204 1.00 96.00 174 TYR A N 1
ATOM 1400 C CA . TYR A 1 174 ? -7.288 -6.742 -7.128 1.00 96.00 174 TYR A CA 1
ATOM 1401 C C . TYR A 1 174 ? -8.491 -6.469 -6.215 1.00 96.00 174 TYR A C 1
ATOM 1403 O O . TYR A 1 174 ? -9.280 -7.378 -5.970 1.00 96.00 174 TYR A O 1
ATOM 1411 N N . PHE A 1 175 ? -8.684 -5.233 -5.742 1.00 94.38 175 PHE A N 1
ATOM 1412 C CA . PHE A 1 175 ? -9.820 -4.912 -4.868 1.00 94.38 175 PHE A CA 1
ATOM 1413 C C . PHE A 1 175 ? -11.168 -4.944 -5.581 1.00 94.38 175 PHE A C 1
ATOM 1415 O O . PHE A 1 175 ? -12.158 -5.341 -4.970 1.00 94.38 175 PHE A O 1
ATOM 1422 N N . LYS A 1 176 ? -11.213 -4.572 -6.861 1.00 95.69 176 LYS A N 1
ATOM 1423 C CA . LYS A 1 176 ? -12.438 -4.610 -7.663 1.00 95.69 176 LYS A CA 1
ATOM 1424 C C . LYS A 1 176 ? -12.920 -6.040 -7.921 1.00 95.69 176 LYS A C 1
ATOM 1426 O O . LYS A 1 176 ? -14.123 -6.274 -7.921 1.00 95.69 176 LYS A O 1
ATOM 1431 N N . PHE A 1 177 ? -11.998 -6.977 -8.142 1.00 95.62 177 PHE A N 1
ATOM 1432 C CA . PHE A 1 177 ? -12.320 -8.375 -8.456 1.00 95.62 177 PHE A CA 1
ATOM 1433 C C . PHE A 1 177 ? -12.289 -9.311 -7.246 1.00 95.62 177 PHE A C 1
ATOM 1435 O O . PHE A 1 177 ? -12.645 -10.483 -7.365 1.00 95.62 177 PHE A O 1
ATOM 1442 N N . ARG A 1 178 ? -11.873 -8.827 -6.073 1.00 91.38 178 ARG A N 1
ATOM 1443 C CA . ARG A 1 178 ? -11.907 -9.631 -4.855 1.00 91.38 178 ARG A CA 1
ATOM 1444 C C . ARG A 1 178 ? -13.368 -9.929 -4.489 1.00 91.38 178 ARG A C 1
ATOM 1446 O O . ARG A 1 178 ? -14.151 -8.986 -4.364 1.00 91.38 178 ARG A O 1
ATOM 1453 N N . PRO A 1 179 ? -13.742 -11.200 -4.253 1.00 85.44 179 PRO A N 1
ATOM 1454 C CA . PRO A 1 179 ? -15.068 -11.511 -3.743 1.00 85.44 179 PRO A CA 1
ATOM 1455 C C . PRO A 1 179 ? -15.264 -10.786 -2.411 1.00 85.44 179 PRO A C 1
ATOM 1457 O O . PRO A 1 179 ? -14.392 -10.840 -1.534 1.00 85.44 179 PRO A O 1
ATOM 1460 N N . LYS A 1 180 ? -16.390 -10.079 -2.270 1.00 81.81 180 LYS A N 1
ATOM 1461 C CA . LYS A 1 180 ? -16.788 -9.501 -0.987 1.00 81.81 180 LYS A CA 1
ATOM 1462 C C . LYS A 1 180 ? -16.898 -10.667 -0.011 1.00 81.81 180 LYS A C 1
ATOM 1464 O O . LYS A 1 180 ? -17.743 -11.535 -0.192 1.00 81.81 180 LYS A O 1
ATOM 1469 N N . ARG A 1 181 ? -16.009 -10.724 0.983 1.00 77.25 181 ARG A N 1
ATOM 1470 C CA . ARG A 1 181 ? -16.260 -11.582 2.138 1.00 77.25 181 ARG A CA 1
ATOM 1471 C C . ARG A 1 181 ? -17.462 -10.966 2.831 1.00 77.25 181 ARG A C 1
ATOM 1473 O O . ARG A 1 181 ? -17.365 -9.824 3.279 1.00 77.25 181 ARG A O 1
ATOM 1480 N N . GLU A 1 182 ? -18.583 -11.676 2.829 1.00 70.69 182 GLU A N 1
ATOM 1481 C CA . GLU A 1 182 ? -19.689 -11.344 3.713 1.00 70.69 182 GLU A CA 1
ATOM 1482 C C . GLU A 1 182 ? -19.116 -11.369 5.126 1.00 70.69 182 GLU A C 1
ATOM 1484 O O . GLU A 1 182 ? -18.612 -12.385 5.602 1.00 70.69 182 GLU A O 1
ATOM 1489 N N . ILE A 1 183 ? -19.053 -10.193 5.742 1.00 66.81 183 ILE A N 1
ATOM 1490 C CA . ILE A 1 183 ? -18.770 -10.107 7.162 1.00 66.81 183 ILE A CA 1
ATOM 1491 C C . ILE A 1 183 ? -20.065 -10.586 7.790 1.00 66.81 183 ILE A C 1
ATOM 1493 O O . ILE A 1 183 ? -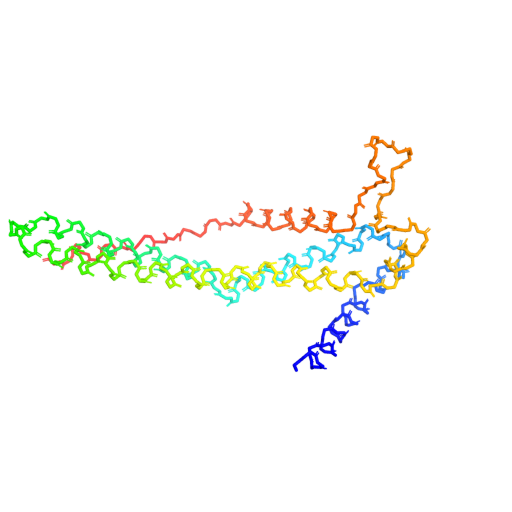21.043 -9.840 7.789 1.00 66.81 183 ILE A O 1
ATOM 1497 N N . GLU A 1 184 ? -20.096 -11.846 8.225 1.00 64.06 184 GLU A N 1
ATOM 1498 C CA . GLU A 1 184 ? -21.221 -12.379 8.984 1.00 64.06 184 GLU A CA 1
ATOM 1499 C C . GLU A 1 184 ? -21.507 -11.389 10.115 1.00 64.06 184 GLU A C 1
ATOM 1501 O O . GLU A 1 184 ? -20.652 -11.109 10.973 1.00 64.06 184 GLU A O 1
ATOM 1506 N N . ALA A 1 185 ? -22.683 -10.760 10.040 1.00 60.50 185 ALA A N 1
ATOM 1507 C CA . ALA A 1 185 ? -23.161 -9.912 11.112 1.00 60.50 185 ALA A CA 1
ATOM 1508 C C . ALA A 1 185 ? -23.126 -10.765 12.385 1.00 60.50 185 ALA A C 1
ATOM 1510 O O . ALA A 1 185 ? -23.487 -11.942 12.311 1.00 60.50 185 ALA A O 1
ATOM 1511 N N . PRO A 1 186 ? -22.642 -10.232 13.521 1.00 60.50 186 PRO A N 1
ATOM 1512 C CA . PRO A 1 186 ? -22.724 -10.975 14.766 1.00 60.50 186 PRO A CA 1
ATOM 1513 C C . PRO A 1 186 ? -24.193 -11.355 14.956 1.00 60.50 186 PRO A C 1
ATOM 1515 O O . PRO A 1 186 ? -25.052 -10.477 15.046 1.00 60.50 186 PRO A O 1
ATOM 1518 N N . THR A 1 187 ? -24.491 -12.654 14.904 1.00 64.19 187 THR A N 1
ATOM 1519 C CA . THR A 1 187 ? -25.810 -13.163 15.256 1.00 64.19 187 THR A CA 1
ATOM 1520 C C . THR A 1 187 ? -26.066 -12.681 16.667 1.00 64.19 187 THR A C 1
ATOM 1522 O O . THR A 1 187 ? -25.282 -12.936 17.578 1.00 64.19 187 THR A O 1
ATOM 1525 N N . SER A 1 188 ? -27.097 -11.858 16.799 1.00 60.66 188 SER A N 1
ATOM 1526 C CA . SER A 1 188 ? -27.540 -11.304 18.063 1.00 60.66 188 SER A CA 1
ATOM 1527 C C . SER A 1 188 ? -27.961 -12.470 18.963 1.00 60.66 188 SER A C 1
ATOM 1529 O O . SER A 1 188 ? -29.122 -12.867 18.976 1.00 60.66 188 SER A O 1
ATOM 1531 N N . ASP A 1 189 ? -27.028 -12.998 19.752 1.00 61.16 189 ASP A N 1
ATOM 1532 C CA . ASP A 1 189 ? -27.297 -13.969 20.823 1.00 61.16 189 ASP A CA 1
ATOM 1533 C C . ASP A 1 189 ? -28.113 -13.344 21.983 1.00 61.16 189 ASP A C 1
ATOM 1535 O O . ASP A 1 189 ? -28.277 -13.938 23.048 1.00 61.16 189 ASP A O 1
ATOM 1539 N N . LEU A 1 190 ? -28.643 -12.130 21.791 1.00 58.03 190 LEU A N 1
ATOM 1540 C CA . LEU A 1 190 ? -29.487 -11.403 22.736 1.00 58.03 190 LEU A CA 1
ATOM 1541 C C . LEU A 1 190 ? -30.952 -11.871 22.745 1.00 58.03 190 LEU A C 1
ATOM 1543 O O . LEU A 1 190 ? -31.699 -11.425 23.605 1.00 58.03 190 LEU A O 1
ATOM 1547 N N . GLU A 1 191 ? -31.371 -12.792 21.870 1.00 55.38 191 GLU A N 1
ATOM 1548 C CA . GLU A 1 191 ? -32.737 -13.356 21.903 1.00 55.38 191 GLU A CA 1
ATOM 1549 C C . GLU A 1 191 ? -32.912 -14.537 22.886 1.00 55.38 191 GLU A C 1
ATOM 1551 O O . GLU A 1 191 ? -33.980 -15.144 22.936 1.00 55.38 191 GLU A O 1
ATOM 1556 N N . ALA A 1 192 ? -31.895 -14.879 23.691 1.00 53.84 192 ALA A N 1
ATOM 1557 C CA . ALA A 1 192 ? -31.929 -16.051 24.580 1.00 53.84 192 ALA A CA 1
ATOM 1558 C C . ALA A 1 192 ? -32.014 -15.753 26.096 1.00 53.84 192 ALA A C 1
ATOM 1560 O O . ALA A 1 192 ? -31.739 -16.650 26.899 1.00 53.84 192 ALA A O 1
ATOM 1561 N N . LYS A 1 193 ? -32.380 -14.539 26.525 1.00 45.56 193 LYS A N 1
ATOM 1562 C CA . LYS A 1 193 ? -32.606 -14.211 27.949 1.00 45.56 193 LYS A CA 1
ATOM 1563 C C . LYS A 1 193 ? -33.835 -13.343 28.147 1.00 45.56 193 LYS A C 1
ATOM 1565 O O . LYS A 1 193 ? -34.475 -13.533 29.204 1.00 45.56 193 LYS A O 1
#

Foldseek 3Di:
DVVVVVVVLVVVLVVCCVPQVVVCVVVVNAPLVSLLVLLLVLLVQLVVLCVVVVVVVVVVVLVLVLVVLVVVLVVLVVDPDPVSSVVVNVVSVVVSVVSVVVVVVVNCVSNCVRRVVSLVSSVVSCCVDPVQVVVCVVPVARASAADDDCDPPDGHQHSSNSSVVSNVVSNVVCVVPDPPDPPPDPPPPVVPD

Radius of gyration: 25.04 Å; chains: 1; bounding box: 59×37×67 Å

Secondary structure (DSSP, 8-state):
-HHHHHHHHHHHHHHHIIIIIHHHHHTT--HHHHHHHHHHHHHHHHHHHHHHTTHHHHHHHHHHHHHHHHHHHHHHTT-S-HHHHHHHHHHHHHHHHHHHHHHHHHHHHHHIIIIIHHHHHHHHHHHT-HHHHHHHHHHSS-EEEEEEEEETTEEEEEHHHHHHHHHHHHHHHHHHHS----------GGGG-